Protein AF-A0A377B7T5-F1 (afdb_monomer_lite)

pLDDT: mean 86.36, std 7.66, range [45.34, 96.75]

Organism: Escherichia coli (NCBI:txid562)

InterPro domains:
  IPR000917 Sulfatase, N-terminal [PF00884] (185-239)
  IPR012549 Phosphoethanolamine transferase, N-terminal [PF08019] (6-156)
  IPR017850 Alkaline-phosphatase-like, core domain superfamily [G3DSA:3.40.720.10] (168-241)
  IPR040423 Phosphoethanolamine transferase [PTHR30443] (1-240)

Structure (mmCIF, N/CA/C/O backbone):
data_AF-A0A377B7T5-F1
#
_entry.id   AF-A0A377B7T5-F1
#
loop_
_atom_site.group_PDB
_atom_site.id
_atom_site.type_symbol
_atom_site.label_atom_id
_atom_site.label_alt_id
_atom_site.label_comp_id
_atom_site.label_asym_id
_atom_site.label_entity_id
_atom_site.label_seq_id
_atom_site.pdbx_PDB_ins_code
_atom_site.Cartn_x
_atom_site.Cartn_y
_atom_site.Cartn_z
_atom_site.occupancy
_atom_site.B_iso_or_equiv
_atom_site.auth_seq_id
_atom_site.auth_comp_id
_atom_site.auth_asym_id
_atom_site.auth_atom_id
_atom_site.pdbx_PDB_model_num
ATOM 1 N N . MET A 1 1 ? -22.278 3.976 6.656 1.00 71.19 1 MET A N 1
ATOM 2 C CA . MET A 1 1 ? -20.999 3.368 7.064 1.00 71.19 1 MET A CA 1
ATOM 3 C C . MET A 1 1 ? -20.446 3.857 8.398 1.00 71.19 1 MET A C 1
ATOM 5 O O . MET A 1 1 ? -20.043 2.995 9.172 1.00 71.19 1 MET A O 1
ATOM 9 N N . PRO A 1 2 ? -20.435 5.165 8.731 1.00 80.38 2 PRO A N 1
ATOM 10 C CA . PRO A 1 2 ? -19.718 5.632 9.923 1.00 80.38 2 PRO A CA 1
ATOM 11 C C . PRO A 1 2 ? -20.300 5.086 11.234 1.00 80.38 2 PRO A C 1
ATOM 13 O O . PRO A 1 2 ? -19.543 4.731 12.128 1.00 80.38 2 PRO A O 1
ATOM 16 N N . VAL A 1 3 ? -21.627 4.921 11.319 1.00 84.50 3 VAL A N 1
ATOM 17 C CA . VAL A 1 3 ? -22.290 4.327 12.496 1.00 84.50 3 VAL A CA 1
ATOM 18 C C . VAL A 1 3 ? -21.856 2.876 12.715 1.00 84.50 3 VAL A C 1
ATOM 20 O O . VAL A 1 3 ? -21.512 2.508 13.829 1.00 84.50 3 VAL A O 1
ATOM 23 N N . VAL A 1 4 ? -21.800 2.066 11.652 1.00 85.25 4 VAL A N 1
ATOM 24 C CA . VAL A 1 4 ? -21.377 0.657 11.740 1.00 85.25 4 VAL A CA 1
ATOM 25 C C . VAL A 1 4 ? -19.919 0.562 12.188 1.00 85.25 4 VAL A C 1
ATOM 27 O O . VAL A 1 4 ? -19.617 -0.182 13.117 1.00 85.25 4 VAL A O 1
ATOM 30 N N . ALA A 1 5 ? -19.025 1.352 11.586 1.00 84.44 5 ALA A N 1
ATOM 31 C CA . ALA A 1 5 ? -17.614 1.386 11.970 1.00 84.44 5 ALA A CA 1
ATOM 32 C C . ALA A 1 5 ? -17.427 1.826 13.434 1.00 84.44 5 ALA A C 1
ATOM 34 O O . ALA A 1 5 ? -16.698 1.177 14.184 1.00 84.44 5 ALA A O 1
ATOM 35 N N . PHE A 1 6 ? -18.141 2.870 13.865 1.00 87.19 6 PHE A N 1
ATOM 36 C CA . PHE A 1 6 ? -18.143 3.328 15.253 1.00 87.19 6 PHE A CA 1
ATOM 37 C C . PHE A 1 6 ? -18.617 2.233 16.216 1.00 87.19 6 PHE A C 1
ATOM 39 O O . PHE A 1 6 ? -17.942 1.949 17.205 1.00 87.19 6 PHE A O 1
ATOM 46 N N . SER A 1 7 ? -19.737 1.571 15.911 1.00 87.19 7 SER A N 1
ATOM 47 C CA . SER A 1 7 ? -20.277 0.479 16.724 1.00 87.19 7 SER A CA 1
ATOM 48 C C . SER A 1 7 ? -19.307 -0.700 16.827 1.00 87.19 7 SER A C 1
ATOM 50 O O . SER A 1 7 ? -19.127 -1.235 17.918 1.00 87.19 7 SER A O 1
ATOM 52 N N . VAL A 1 8 ? -18.631 -1.077 15.737 1.00 86.81 8 VAL A N 1
ATOM 53 C CA . VAL A 1 8 ? -17.619 -2.149 15.747 1.00 86.81 8 VAL A CA 1
ATOM 54 C C . VAL A 1 8 ? -16.424 -1.774 16.624 1.00 86.81 8 VAL A C 1
ATOM 56 O O . VAL A 1 8 ? -16.044 -2.553 17.498 1.00 86.81 8 VAL A O 1
ATOM 59 N N . ILE A 1 9 ? -15.860 -0.574 16.453 1.00 86.81 9 ILE A N 1
ATOM 60 C CA . ILE A 1 9 ? -14.731 -0.101 17.271 1.00 86.81 9 ILE A CA 1
ATOM 61 C C . ILE A 1 9 ? -15.129 -0.037 18.754 1.00 86.81 9 ILE A C 1
ATOM 63 O O . ILE A 1 9 ? -14.364 -0.474 19.615 1.00 86.81 9 ILE A O 1
ATOM 67 N N . ASN A 1 10 ? -16.339 0.438 19.063 1.00 88.56 10 ASN A N 1
ATOM 68 C CA . ASN A 1 10 ? -16.864 0.488 20.427 1.00 88.56 10 ASN A CA 1
ATOM 69 C C . ASN A 1 10 ? -16.985 -0.912 21.052 1.00 88.56 10 ASN A C 1
ATOM 71 O O . ASN A 1 10 ? -16.581 -1.109 22.200 1.00 88.56 10 ASN A O 1
ATOM 75 N N . ILE A 1 11 ? -17.483 -1.902 20.302 1.00 87.69 11 ILE A N 1
ATOM 76 C CA . ILE A 1 11 ? -17.557 -3.299 20.757 1.00 87.69 11 ILE A CA 1
ATOM 77 C C . ILE A 1 11 ? -16.154 -3.824 21.069 1.00 87.69 11 ILE A C 1
ATOM 79 O O . ILE A 1 11 ? -15.932 -4.339 22.164 1.00 87.69 11 ILE A O 1
ATOM 83 N N . VAL A 1 12 ? -15.197 -3.642 20.156 1.00 86.94 12 VAL A N 1
ATOM 84 C CA . VAL A 1 12 ? -13.813 -4.109 20.333 1.00 86.94 12 VAL A CA 1
ATOM 85 C C . VAL A 1 12 ? -13.172 -3.472 21.567 1.00 86.94 12 VAL A C 1
ATOM 87 O O . VAL A 1 12 ? -12.673 -4.188 22.432 1.00 86.94 12 VAL A O 1
ATOM 90 N N . LEU A 1 13 ? -13.253 -2.147 21.721 1.00 86.00 13 LEU A N 1
ATOM 91 C CA . LEU A 1 13 ? -12.702 -1.449 22.888 1.00 86.00 13 LEU A CA 1
ATOM 92 C C . LEU A 1 13 ? -13.386 -1.864 24.200 1.00 86.00 13 LEU A C 1
ATOM 94 O O . LEU A 1 13 ? -12.719 -1.993 25.233 1.00 86.00 13 LEU A O 1
ATOM 98 N N . THR A 1 14 ? -14.699 -2.108 24.173 1.00 85.56 14 THR A N 1
ATOM 99 C CA . THR A 1 14 ? -15.452 -2.579 25.346 1.00 85.56 14 THR A CA 1
ATOM 100 C C . THR A 1 14 ? -15.027 -3.992 25.742 1.00 85.56 14 THR A C 1
ATOM 102 O O . THR A 1 14 ? -14.807 -4.246 26.928 1.00 85.56 14 THR A O 1
ATOM 105 N N . LEU A 1 15 ? -14.835 -4.892 24.773 1.00 86.44 15 LEU A N 1
ATOM 106 C CA . LEU A 1 15 ? -14.315 -6.242 25.004 1.00 86.44 15 LEU A CA 1
ATOM 107 C C . LEU A 1 15 ? -12.892 -6.199 25.579 1.00 86.44 15 LEU A C 1
ATOM 109 O O . LEU A 1 15 ? -12.614 -6.821 26.604 1.00 86.44 15 LEU A O 1
ATOM 113 N N . SER A 1 16 ? -12.006 -5.381 25.013 1.00 83.62 16 SER A N 1
ATOM 114 C CA . SER A 1 16 ? -10.639 -5.204 25.523 1.00 83.62 16 SER A CA 1
ATOM 115 C C . SER A 1 16 ? -10.589 -4.587 26.922 1.00 83.62 16 SER A C 1
ATOM 117 O O . SER A 1 16 ? -9.637 -4.816 27.668 1.00 83.62 16 SER A O 1
ATOM 119 N N . SER A 1 17 ? -11.627 -3.852 27.331 1.00 82.69 17 SER A N 1
ATOM 120 C CA . SER A 1 17 ? -11.755 -3.335 28.697 1.00 82.69 17 SER A CA 1
ATOM 121 C C . SER A 1 17 ? -11.951 -4.434 29.749 1.00 82.69 17 SER A C 1
ATOM 123 O O . SER A 1 17 ? -11.674 -4.198 30.928 1.00 82.69 17 SER A O 1
ATOM 125 N N . PHE A 1 18 ? -12.405 -5.636 29.376 1.00 79.25 18 PHE A N 1
ATOM 126 C CA . PHE A 1 18 ? -12.451 -6.773 30.306 1.00 79.25 18 PHE A CA 1
ATOM 127 C C . PHE A 1 18 ? -11.049 -7.286 30.655 1.00 79.25 18 PHE A C 1
ATOM 129 O O . PHE A 1 18 ? -10.820 -7.667 31.798 1.00 79.25 18 PHE A O 1
ATOM 136 N N . LEU A 1 19 ? -10.107 -7.199 29.713 1.00 79.50 19 LEU A N 1
ATOM 137 C CA . LEU A 1 19 ? -8.710 -7.625 29.863 1.00 79.50 19 LEU A CA 1
ATOM 138 C C . LEU A 1 19 ? -7.755 -6.474 30.238 1.00 79.50 19 LEU A C 1
ATOM 140 O O . LEU A 1 19 ? -6.543 -6.626 30.153 1.00 79.50 19 LEU A O 1
ATOM 144 N N . TRP A 1 20 ? -8.294 -5.300 30.595 1.00 78.00 20 TRP A N 1
ATOM 145 C CA . TRP A 1 20 ? -7.534 -4.079 30.927 1.00 78.00 20 TRP A CA 1
ATOM 146 C C . TRP A 1 20 ? -6.626 -3.563 29.786 1.00 78.00 20 TRP A C 1
ATOM 148 O O . TRP A 1 20 ? -5.750 -2.729 29.999 1.00 78.00 20 TRP A O 1
ATOM 158 N N . LEU A 1 21 ? -6.891 -3.997 28.550 1.00 84.19 21 LEU A N 1
ATOM 159 C CA . LEU A 1 21 ? -6.153 -3.650 27.328 1.00 84.19 21 LEU A CA 1
ATOM 160 C C . LEU A 1 21 ? -6.771 -2.470 26.560 1.00 84.19 21 LEU A C 1
ATOM 162 O O . LEU A 1 21 ? -6.299 -2.105 25.488 1.00 84.19 21 LEU A O 1
ATOM 166 N N . ASN A 1 22 ? -7.827 -1.848 27.084 1.00 81.69 22 ASN A N 1
ATOM 167 C CA . ASN A 1 22 ? -8.540 -0.770 26.395 1.00 81.69 22 ASN A CA 1
ATOM 168 C C . ASN A 1 22 ? -7.664 0.458 26.095 1.00 81.69 22 ASN A C 1
ATOM 170 O O . ASN A 1 22 ? -7.764 1.012 25.007 1.00 81.69 22 ASN A O 1
ATOM 174 N N . ARG A 1 23 ? -6.799 0.875 27.028 1.00 83.44 23 ARG A N 1
ATOM 175 C CA . ARG A 1 23 ? -5.878 2.007 26.831 1.00 83.44 23 ARG A CA 1
ATOM 176 C C . ARG A 1 23 ? -4.832 1.748 25.745 1.00 83.44 23 ARG A C 1
ATOM 178 O O . ARG A 1 23 ? -4.791 2.537 24.804 1.00 83.44 23 ARG A O 1
ATOM 185 N N . PRO A 1 24 ? -4.015 0.677 25.825 1.00 86.12 24 PRO A N 1
ATOM 186 C CA . PRO A 1 24 ? -3.024 0.415 24.788 1.00 86.12 24 PRO A CA 1
ATOM 187 C C . PRO A 1 24 ? -3.682 0.169 23.429 1.00 86.12 24 PRO A C 1
ATOM 189 O O . PRO A 1 24 ? -3.181 0.668 22.429 1.00 86.12 24 PRO A O 1
ATOM 192 N N . LEU A 1 25 ? -4.836 -0.510 23.382 1.00 87.62 25 LEU A N 1
ATOM 193 C CA . LEU A 1 25 ? -5.531 -0.749 22.119 1.00 87.62 25 LEU A CA 1
ATOM 194 C C . LEU A 1 25 ? -6.107 0.537 21.509 1.00 87.62 25 LEU A C 1
ATOM 196 O O . LEU A 1 25 ? -6.006 0.730 20.303 1.00 87.62 25 LEU A O 1
ATOM 200 N N . ALA A 1 26 ? -6.664 1.438 22.322 1.00 87.00 26 ALA A N 1
ATOM 201 C CA . ALA A 1 26 ? -7.133 2.736 21.843 1.00 87.00 26 ALA A CA 1
ATOM 202 C C . ALA A 1 26 ? -5.974 3.599 21.327 1.00 87.00 26 ALA A C 1
ATOM 204 O O . ALA A 1 26 ? -6.057 4.125 20.219 1.00 87.00 26 ALA A O 1
ATOM 205 N N . CYS A 1 27 ? -4.881 3.701 22.095 1.00 89.25 27 CYS A N 1
ATOM 206 C CA . CYS A 1 27 ? -3.696 4.458 21.692 1.00 89.25 27 CYS A CA 1
ATOM 207 C C . CYS A 1 27 ? -3.087 3.830 20.396 1.00 89.25 27 CYS A C 1
ATOM 209 O O . CYS A 1 27 ? -2.742 4.567 19.474 1.00 89.25 27 CYS A O 1
ATOM 211 N N . LEU A 1 28 ? -3.108 2.496 20.221 1.00 89.88 28 LEU A N 1
ATOM 212 C CA . LEU A 1 28 ? -2.727 1.816 18.967 1.00 89.88 28 LEU A CA 1
ATOM 213 C C . LEU A 1 28 ? -3.659 2.146 17.786 1.00 89.88 28 LEU A C 1
ATOM 215 O O . LEU A 1 28 ? -3.177 2.502 16.714 1.00 89.88 28 LEU A O 1
ATOM 219 N N . PHE A 1 29 ? -4.980 2.037 17.955 1.00 89.88 29 PHE A N 1
ATOM 220 C CA . PHE A 1 29 ? -5.953 2.318 16.889 1.00 89.88 29 PHE A CA 1
ATOM 221 C C . PHE A 1 29 ? -5.884 3.765 16.406 1.00 89.88 29 PHE A C 1
ATOM 223 O O . PHE A 1 29 ? -6.009 4.004 15.207 1.00 89.88 29 PHE A O 1
ATOM 230 N N . ILE A 1 30 ? -5.651 4.712 17.317 1.00 90.88 30 ILE A N 1
ATOM 231 C CA . ILE A 1 30 ? -5.470 6.125 16.978 1.00 90.88 30 ILE A CA 1
ATOM 232 C C . ILE A 1 30 ? -4.203 6.315 16.143 1.00 90.88 30 ILE A C 1
ATOM 234 O O . ILE A 1 30 ? -4.267 6.939 15.090 1.00 90.88 30 ILE A O 1
ATOM 238 N N . LEU A 1 31 ? -3.068 5.755 16.572 1.00 91.06 31 LEU A N 1
ATOM 239 C CA . LEU A 1 31 ? -1.799 5.912 15.855 1.00 91.06 31 LEU A CA 1
ATOM 240 C C . LEU A 1 31 ? -1.838 5.267 14.466 1.00 91.06 31 LEU A C 1
ATOM 242 O O . LEU A 1 31 ? -1.483 5.911 13.481 1.00 91.06 31 LEU A O 1
ATOM 246 N N . VAL A 1 32 ? -2.318 4.024 14.377 1.00 90.38 32 VAL A N 1
ATOM 247 C CA . VAL A 1 32 ? -2.460 3.307 13.100 1.00 90.38 32 VAL A CA 1
ATOM 248 C C . VAL A 1 32 ? -3.466 4.015 12.196 1.00 90.38 32 VAL A C 1
ATOM 250 O O . VAL A 1 32 ? -3.203 4.199 11.011 1.00 90.38 32 VAL A O 1
ATOM 253 N N . GLY A 1 33 ? -4.595 4.459 12.753 1.00 90.25 33 GLY A N 1
ATOM 254 C CA . GLY A 1 33 ? -5.619 5.188 12.014 1.00 90.25 33 GLY A CA 1
ATOM 255 C C . GLY A 1 33 ? -5.113 6.521 11.467 1.00 90.25 33 GLY A C 1
ATOM 256 O O . GLY A 1 33 ? -5.324 6.801 10.292 1.00 90.25 33 GLY A O 1
ATOM 257 N N . ALA A 1 34 ? -4.405 7.311 12.279 1.00 91.38 34 ALA A N 1
ATOM 258 C CA . ALA A 1 34 ? -3.819 8.586 11.869 1.00 91.38 34 ALA A CA 1
ATOM 259 C C . ALA A 1 34 ? -2.757 8.402 10.774 1.00 91.38 34 ALA A C 1
ATOM 261 O O . ALA A 1 34 ? -2.770 9.128 9.779 1.00 91.38 34 ALA A O 1
ATOM 262 N N . ALA A 1 35 ? -1.885 7.399 10.923 1.00 90.50 35 ALA A N 1
ATOM 263 C CA . ALA A 1 35 ? -0.885 7.054 9.918 1.00 90.50 35 ALA A CA 1
ATOM 264 C C . ALA A 1 35 ? -1.530 6.646 8.591 1.00 90.50 35 ALA A C 1
ATOM 266 O O . ALA A 1 35 ? -1.271 7.273 7.565 1.00 90.50 35 ALA A O 1
ATOM 267 N N . ALA A 1 36 ? -2.424 5.655 8.614 1.00 90.56 36 ALA A N 1
ATOM 268 C CA . ALA A 1 36 ? -3.120 5.195 7.417 1.00 90.56 36 ALA A CA 1
ATOM 269 C C . ALA A 1 36 ? -3.899 6.336 6.745 1.00 90.56 36 ALA A C 1
ATOM 271 O O . ALA A 1 36 ? -3.800 6.518 5.534 1.00 90.56 36 ALA A O 1
ATOM 272 N N . GLN A 1 37 ? -4.618 7.148 7.524 1.00 90.25 37 GLN A N 1
ATOM 273 C CA . GLN A 1 37 ? -5.408 8.257 6.995 1.00 90.25 37 GLN A CA 1
ATOM 274 C C . GLN A 1 37 ? -4.544 9.317 6.309 1.00 90.25 37 GLN A C 1
ATOM 276 O O . GLN A 1 37 ? -4.933 9.810 5.251 1.00 90.25 37 GLN A O 1
ATOM 281 N N . TYR A 1 38 ? -3.377 9.656 6.869 1.00 91.56 38 TYR A N 1
ATOM 282 C CA . TYR A 1 38 ? -2.467 10.620 6.249 1.00 91.56 38 TYR A CA 1
ATOM 283 C C . TYR A 1 38 ? -2.040 10.164 4.851 1.00 91.56 38 TYR A C 1
ATOM 285 O O . TYR A 1 38 ? -2.137 10.939 3.895 1.00 91.56 38 TYR A O 1
ATOM 293 N N . PHE A 1 39 ? -1.619 8.904 4.717 1.00 90.38 39 PHE A N 1
ATOM 294 C CA . PHE A 1 39 ? -1.167 8.382 3.432 1.00 90.38 39 PHE A CA 1
ATOM 295 C C . PHE A 1 39 ? -2.318 8.200 2.434 1.00 90.38 39 PHE A C 1
ATOM 297 O O . PHE A 1 39 ? -2.150 8.523 1.259 1.00 90.38 39 PHE A O 1
ATOM 304 N N . ILE A 1 40 ? -3.500 7.771 2.889 1.00 89.56 40 ILE A N 1
ATOM 305 C CA . ILE A 1 40 ? -4.701 7.680 2.043 1.00 89.56 40 ILE A CA 1
ATOM 306 C C . ILE A 1 40 ? -5.081 9.066 1.503 1.00 89.56 40 ILE A C 1
ATOM 308 O O . ILE A 1 40 ? -5.334 9.210 0.313 1.00 89.56 40 ILE A O 1
ATOM 312 N N . MET A 1 41 ? -5.101 10.101 2.348 1.00 89.44 41 MET A N 1
ATOM 313 C CA . MET A 1 41 ? -5.512 11.446 1.925 1.00 89.44 41 MET A CA 1
ATOM 314 C C . MET A 1 41 ? -4.464 12.168 1.075 1.00 89.44 41 MET A C 1
ATOM 316 O O . MET A 1 41 ? -4.834 12.908 0.170 1.00 89.44 41 MET A O 1
ATOM 320 N N . THR A 1 42 ? -3.177 11.982 1.370 1.00 89.88 42 THR A N 1
ATOM 321 C CA . THR A 1 42 ? -2.092 12.712 0.691 1.00 89.88 42 THR A CA 1
ATOM 322 C C . THR A 1 42 ? -1.681 12.041 -0.615 1.00 89.88 42 THR A C 1
ATOM 324 O O . THR A 1 42 ? -1.461 12.723 -1.611 1.00 89.88 42 THR A O 1
ATOM 327 N N . TYR A 1 43 ? -1.586 10.710 -0.618 1.00 87.38 43 TYR A N 1
ATOM 328 C CA . TYR A 1 43 ? -1.048 9.939 -1.742 1.00 87.38 43 TYR A CA 1
ATOM 329 C C . TYR A 1 43 ? -2.103 9.089 -2.456 1.00 87.38 43 TYR A C 1
ATOM 331 O O . TYR A 1 43 ? -1.789 8.464 -3.464 1.00 87.38 43 TYR A O 1
ATOM 339 N N . GLY A 1 44 ? -3.340 9.030 -1.950 1.00 86.75 44 GLY A N 1
ATOM 340 C CA . GLY A 1 44 ? -4.398 8.214 -2.552 1.00 86.75 44 GLY A CA 1
ATOM 341 C C . GLY A 1 44 ? -4.137 6.710 -2.462 1.00 86.75 44 GLY A C 1
ATOM 342 O O . GLY A 1 44 ? -4.725 5.946 -3.224 1.00 86.75 44 GLY A O 1
ATOM 343 N N . ILE A 1 45 ? -3.240 6.269 -1.570 1.00 87.31 45 ILE A N 1
ATOM 344 C CA . ILE A 1 45 ? -2.893 4.851 -1.470 1.00 87.31 45 ILE A CA 1
ATOM 345 C C . ILE A 1 45 ? -4.008 4.050 -0.802 1.00 87.31 45 ILE A C 1
ATOM 347 O O . ILE A 1 45 ? -4.725 4.546 0.066 1.00 87.31 45 ILE A O 1
ATOM 351 N N . VAL A 1 46 ? -4.100 2.771 -1.152 1.00 86.31 46 VAL A N 1
ATOM 352 C CA . VAL A 1 46 ? -4.971 1.803 -0.481 1.00 86.31 46 VAL A CA 1
ATOM 353 C C . VAL A 1 46 ? -4.103 0.872 0.361 1.00 86.31 46 VAL A C 1
ATOM 355 O O . VAL A 1 46 ? -3.148 0.280 -0.137 1.00 86.31 46 VAL A O 1
ATOM 358 N N . ILE A 1 47 ? -4.424 0.741 1.651 1.00 86.31 47 ILE A N 1
ATOM 359 C CA . ILE A 1 47 ? -3.680 -0.132 2.566 1.00 86.31 47 ILE A CA 1
ATOM 360 C C . ILE A 1 47 ? -4.175 -1.568 2.399 1.00 86.31 47 ILE A C 1
ATOM 362 O O . ILE A 1 47 ? -5.176 -1.979 2.989 1.00 86.31 47 ILE A O 1
ATOM 366 N N . ASP A 1 48 ? -3.470 -2.336 1.580 1.00 85.50 48 ASP A N 1
ATOM 367 C CA . ASP A 1 48 ? -3.738 -3.749 1.350 1.00 85.50 48 ASP A CA 1
ATOM 368 C C . ASP A 1 48 ? -2.523 -4.637 1.663 1.00 85.50 48 ASP A C 1
ATOM 370 O O . ASP A 1 48 ? -1.516 -4.176 2.200 1.00 85.50 48 ASP A O 1
ATOM 374 N N . ARG A 1 49 ? -2.625 -5.941 1.372 1.00 84.56 49 ARG A N 1
ATOM 375 C CA . ARG A 1 49 ? -1.557 -6.909 1.669 1.00 84.56 49 ARG A CA 1
ATOM 376 C C . ARG A 1 49 ? -0.229 -6.529 1.003 1.00 84.56 49 ARG A C 1
ATOM 378 O O . ARG A 1 49 ? 0.811 -6.662 1.638 1.00 84.56 49 ARG A O 1
ATOM 385 N N . SER A 1 50 ? -0.262 -6.088 -0.256 1.00 84.75 50 S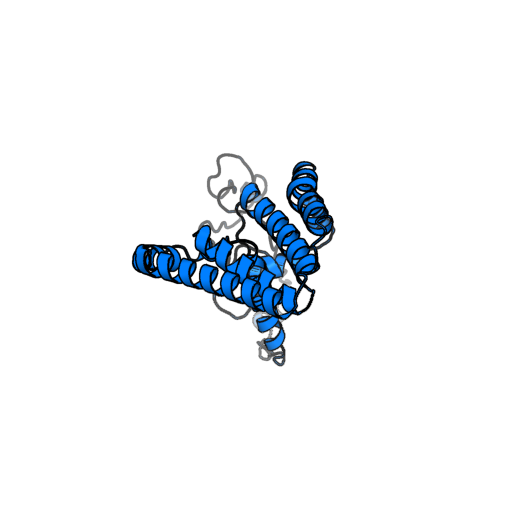ER A N 1
ATOM 386 C CA . SER A 1 50 ? 0.935 -5.644 -0.981 1.00 84.75 50 SER A CA 1
ATOM 387 C C . SER A 1 50 ? 1.531 -4.390 -0.365 1.00 84.75 50 SER A C 1
ATOM 389 O O . SER A 1 50 ? 2.745 -4.307 -0.245 1.00 84.75 50 SER A O 1
ATOM 391 N N . MET A 1 51 ? 0.704 -3.451 0.097 1.00 88.25 51 MET A N 1
ATOM 392 C CA . MET A 1 51 ? 1.210 -2.269 0.793 1.00 88.25 51 MET A CA 1
ATOM 393 C C . MET A 1 51 ? 1.914 -2.634 2.106 1.00 88.25 51 MET A C 1
ATOM 395 O O . MET A 1 51 ? 2.954 -2.066 2.414 1.00 88.25 51 MET A O 1
ATOM 399 N N . ILE A 1 52 ? 1.401 -3.613 2.859 1.00 89.31 52 ILE A N 1
ATOM 400 C CA . ILE A 1 52 ? 2.100 -4.117 4.053 1.00 89.31 52 ILE A CA 1
ATOM 401 C C . ILE A 1 52 ? 3.438 -4.765 3.681 1.00 89.31 52 ILE A C 1
ATOM 403 O O . ILE A 1 52 ? 4.426 -4.501 4.357 1.00 89.31 52 ILE A O 1
ATOM 407 N N . ALA A 1 53 ? 3.493 -5.553 2.602 1.00 86.06 53 ALA A N 1
ATOM 408 C CA . ALA A 1 53 ? 4.758 -6.101 2.108 1.00 86.06 53 ALA A CA 1
ATOM 409 C C . ALA A 1 53 ? 5.750 -4.981 1.746 1.00 86.06 53 ALA A C 1
ATOM 411 O O . ALA A 1 53 ? 6.868 -4.990 2.240 1.00 86.06 53 ALA A O 1
ATOM 412 N N . ASN A 1 54 ? 5.308 -3.950 1.016 1.00 86.88 54 ASN A N 1
ATOM 413 C CA . ASN A 1 54 ? 6.139 -2.786 0.690 1.00 86.88 54 ASN A CA 1
ATOM 414 C C . ASN A 1 54 ? 6.681 -2.082 1.946 1.00 86.88 54 ASN A C 1
ATOM 416 O O . ASN A 1 54 ? 7.839 -1.690 1.969 1.00 86.88 54 ASN A O 1
ATOM 420 N N . ILE A 1 55 ? 5.863 -1.926 2.995 1.00 88.19 55 ILE A N 1
ATOM 421 C CA . ILE A 1 55 ? 6.293 -1.316 4.266 1.00 88.19 55 ILE A CA 1
ATOM 422 C C . ILE A 1 55 ? 7.339 -2.181 4.981 1.00 88.19 55 ILE A C 1
ATOM 424 O O . ILE A 1 55 ? 8.192 -1.645 5.681 1.00 88.19 55 ILE A O 1
ATOM 428 N N . ILE A 1 56 ? 7.267 -3.505 4.849 1.00 87.62 56 ILE A N 1
ATOM 429 C CA . ILE A 1 56 ? 8.209 -4.430 5.491 1.00 87.62 56 ILE A CA 1
ATOM 430 C C . ILE A 1 56 ? 9.519 -4.522 4.700 1.00 87.62 56 ILE A C 1
ATOM 432 O O . ILE A 1 56 ? 10.585 -4.573 5.308 1.00 87.62 56 ILE A O 1
ATOM 436 N N . ASP A 1 57 ? 9.438 -4.504 3.370 1.00 85.81 57 ASP A N 1
ATOM 437 C CA . ASP A 1 57 ? 10.582 -4.655 2.466 1.00 85.81 57 ASP A CA 1
ATOM 438 C C . ASP A 1 57 ? 11.309 -3.326 2.177 1.00 85.81 57 ASP A C 1
ATOM 440 O O . ASP A 1 57 ? 12.370 -3.327 1.553 1.00 85.81 57 ASP A O 1
ATOM 444 N N . THR A 1 58 ? 10.764 -2.186 2.620 1.00 88.31 58 THR A N 1
ATOM 445 C CA . THR A 1 58 ? 11.361 -0.861 2.386 1.00 88.31 58 THR A CA 1
ATOM 446 C C . THR A 1 58 ? 12.672 -0.659 3.143 1.00 88.31 58 THR A C 1
ATOM 448 O O . THR A 1 58 ? 12.905 -1.199 4.229 1.00 88.31 58 THR A O 1
ATOM 451 N N . THR A 1 59 ? 13.528 0.203 2.597 1.00 90.25 59 THR A N 1
ATOM 452 C CA . THR A 1 59 ? 14.780 0.606 3.241 1.00 90.25 59 THR A CA 1
ATOM 453 C C . THR A 1 59 ? 14.636 1.923 4.018 1.00 90.25 59 THR A C 1
ATOM 455 O O . THR A 1 59 ? 13.758 2.743 3.726 1.00 90.25 59 THR A O 1
ATOM 458 N N . PRO A 1 60 ? 15.529 2.209 4.990 1.00 88.19 60 PRO A N 1
ATOM 459 C CA . PRO A 1 60 ? 15.520 3.495 5.685 1.00 88.19 60 PRO A CA 1
ATOM 460 C C . PRO A 1 60 ? 15.641 4.689 4.730 1.00 88.19 60 PRO A C 1
ATOM 462 O O . PRO A 1 60 ? 14.968 5.694 4.928 1.00 88.19 60 PRO A O 1
ATOM 465 N N . ALA A 1 61 ? 16.458 4.578 3.676 1.00 88.56 61 ALA A N 1
ATOM 466 C CA . ALA A 1 61 ? 16.656 5.651 2.701 1.00 88.56 61 ALA A CA 1
ATOM 467 C C . ALA A 1 61 ? 15.362 6.002 1.943 1.00 88.56 61 ALA A C 1
ATOM 469 O O . ALA A 1 61 ? 15.045 7.181 1.788 1.00 88.56 61 ALA A O 1
ATOM 470 N N . GLU A 1 62 ? 14.589 4.994 1.533 1.00 84.69 62 GLU A N 1
ATOM 471 C CA . GLU A 1 62 ? 13.272 5.183 0.911 1.00 84.69 62 GLU A CA 1
ATOM 472 C C . GLU A 1 62 ? 12.277 5.818 1.882 1.00 84.69 62 GLU A C 1
ATOM 474 O O . GLU A 1 62 ? 11.585 6.777 1.541 1.00 84.69 62 GLU A O 1
ATOM 479 N N . SER A 1 63 ? 12.251 5.334 3.125 1.00 86.75 63 SER A N 1
ATOM 480 C CA . SER A 1 63 ? 11.362 5.857 4.162 1.00 86.75 63 SER A CA 1
ATOM 481 C C . SER A 1 63 ? 11.658 7.323 4.494 1.00 86.75 63 SER A C 1
ATOM 483 O O . SER A 1 63 ? 10.733 8.123 4.639 1.00 86.75 63 SER A O 1
ATOM 485 N N . TYR A 1 64 ? 12.935 7.712 4.570 1.00 89.06 64 TYR A N 1
ATOM 486 C CA . TYR A 1 64 ? 13.331 9.101 4.816 1.00 89.06 64 TYR A CA 1
ATOM 487 C C . TYR A 1 64 ? 12.934 10.038 3.675 1.00 89.06 64 TYR A C 1
ATOM 489 O O . TYR A 1 64 ? 12.557 11.177 3.942 1.00 89.06 64 TYR A O 1
ATOM 497 N N . ALA A 1 65 ? 12.955 9.570 2.425 1.00 88.62 65 ALA A N 1
ATOM 498 C CA . ALA A 1 65 ? 12.518 10.367 1.280 1.00 88.62 65 ALA A CA 1
ATOM 499 C C . ALA A 1 65 ? 11.019 10.724 1.337 1.00 88.62 65 ALA A C 1
ATOM 501 O O . ALA A 1 65 ? 10.604 11.734 0.770 1.00 88.62 65 ALA A O 1
ATOM 502 N N . LEU A 1 66 ? 10.211 9.933 2.053 1.00 87.69 66 LEU A N 1
ATOM 503 C CA . LEU A 1 66 ? 8.785 10.192 2.272 1.00 87.69 66 LEU A CA 1
ATOM 504 C C . LEU A 1 66 ? 8.516 11.144 3.449 1.00 87.69 66 LEU A C 1
ATOM 506 O O . LEU A 1 66 ? 7.395 11.635 3.602 1.00 87.69 66 LEU A O 1
ATOM 510 N N . MET A 1 67 ? 9.511 11.420 4.297 1.00 89.88 67 MET A N 1
ATOM 511 C CA . MET A 1 67 ? 9.317 12.260 5.475 1.00 89.88 67 MET A CA 1
ATOM 512 C C . MET A 1 67 ? 9.188 13.732 5.088 1.00 89.88 67 MET A C 1
ATOM 514 O O . MET A 1 67 ? 10.149 14.381 4.684 1.00 89.88 67 MET A O 1
ATOM 518 N N . THR A 1 68 ? 7.998 14.291 5.300 1.00 92.94 68 THR A N 1
ATOM 519 C CA . THR A 1 68 ? 7.745 15.725 5.127 1.00 92.94 68 THR A CA 1
ATOM 520 C C . THR A 1 68 ? 7.405 16.393 6.463 1.00 92.94 68 THR A C 1
ATOM 522 O O . THR A 1 68 ? 6.843 15.749 7.356 1.00 92.94 68 THR A O 1
ATOM 525 N N . PRO A 1 69 ? 7.673 17.703 6.627 1.00 92.50 69 PRO A N 1
ATOM 526 C CA . PRO A 1 69 ? 7.232 18.442 7.811 1.00 92.50 69 PRO A CA 1
ATOM 527 C C . PRO A 1 69 ? 5.714 18.369 8.018 1.00 92.50 69 PRO A C 1
ATOM 529 O O . PRO A 1 69 ? 5.244 18.256 9.147 1.00 92.50 69 PRO A O 1
ATOM 532 N N . GLN A 1 70 ? 4.943 18.370 6.924 1.00 92.38 70 GLN A N 1
ATOM 533 C CA . GLN A 1 70 ? 3.491 18.217 6.967 1.00 92.38 70 GLN A CA 1
ATOM 534 C C . GLN A 1 70 ? 3.086 16.863 7.559 1.00 92.38 70 GLN A C 1
ATOM 536 O O . GLN A 1 70 ? 2.226 16.831 8.435 1.00 92.38 70 GLN A O 1
ATOM 541 N N . MET A 1 71 ? 3.737 15.767 7.149 1.00 92.62 71 MET A N 1
ATOM 542 C CA . MET A 1 71 ? 3.508 14.442 7.733 1.00 92.62 71 MET A CA 1
ATOM 543 C C . MET A 1 71 ? 3.740 14.453 9.243 1.00 92.62 71 MET A C 1
ATOM 545 O O . MET A 1 71 ? 2.889 13.994 10.003 1.00 92.62 71 MET A O 1
ATOM 549 N N . LEU A 1 72 ? 4.869 15.009 9.689 1.00 92.81 72 LEU A N 1
ATOM 550 C CA . LEU A 1 72 ? 5.223 15.056 11.109 1.00 92.81 72 LEU A CA 1
ATOM 551 C C . LEU A 1 72 ? 4.203 15.848 11.930 1.00 92.81 72 LEU A C 1
ATOM 553 O O . LEU A 1 72 ? 3.792 15.394 12.997 1.00 92.81 72 LEU A O 1
ATOM 557 N N . LEU A 1 73 ? 3.750 16.996 11.421 1.00 93.88 73 LEU A N 1
ATOM 558 C CA . LEU A 1 73 ? 2.720 17.798 12.080 1.00 93.88 73 LEU A CA 1
ATOM 559 C C . LEU A 1 73 ? 1.385 17.050 12.125 1.00 93.88 73 LEU A C 1
ATOM 561 O O . LEU A 1 73 ? 0.782 16.939 13.192 1.00 93.88 73 LEU A O 1
ATOM 565 N N . THR A 1 74 ? 0.926 16.491 11.003 1.00 92.56 74 THR A N 1
ATOM 566 C CA . THR A 1 74 ? -0.354 15.777 10.959 1.00 92.56 74 THR A CA 1
ATOM 567 C C . THR A 1 74 ? -0.344 14.557 11.875 1.00 92.56 74 THR A C 1
ATOM 569 O O . THR A 1 74 ? -1.281 14.397 12.656 1.00 92.56 74 THR A O 1
ATOM 572 N N . LEU A 1 75 ? 0.707 13.733 11.862 1.00 93.25 75 LEU A N 1
ATOM 573 C CA . LEU A 1 75 ? 0.827 12.577 12.761 1.00 93.25 75 LEU A CA 1
ATOM 574 C C . LEU A 1 75 ? 0.992 12.994 14.226 1.00 93.25 75 LEU A C 1
ATOM 576 O O . LEU A 1 75 ? 0.414 12.362 15.113 1.00 93.25 75 LEU A O 1
ATOM 580 N N . GLY A 1 76 ? 1.722 14.079 14.489 1.00 93.00 76 GLY A N 1
ATOM 581 C CA . GLY A 1 76 ? 1.883 14.641 15.827 1.00 93.00 76 GLY A CA 1
ATOM 582 C C . GLY A 1 76 ? 0.550 15.082 16.435 1.00 93.00 76 GLY A C 1
ATOM 583 O O . GLY A 1 76 ? 0.224 14.685 17.552 1.00 93.00 76 GLY A O 1
ATOM 584 N N . PHE A 1 77 ? -0.259 15.845 15.696 1.00 93.06 77 PHE A N 1
ATOM 585 C CA . PHE A 1 77 ? -1.547 16.348 16.187 1.00 93.06 77 PHE A CA 1
ATOM 586 C C . PHE A 1 77 ? -2.665 15.297 16.155 1.00 93.06 77 PHE A C 1
ATOM 588 O O . PHE A 1 77 ? -3.379 15.126 17.140 1.00 93.06 77 PHE A O 1
ATOM 595 N N . SER A 1 78 ? -2.845 14.587 15.041 1.00 90.88 78 SER A N 1
ATOM 596 C CA . SER A 1 78 ? -3.968 13.646 14.890 1.00 90.88 78 SER A CA 1
ATOM 597 C C . SER A 1 78 ? -3.705 12.273 15.512 1.00 90.88 78 SER A C 1
ATOM 599 O O . SER A 1 78 ? -4.649 11.602 15.917 1.00 90.88 78 SER A O 1
ATOM 601 N N . GLY A 1 79 ? -2.438 11.864 15.618 1.00 91.88 79 GLY A N 1
ATOM 602 C CA . GLY A 1 79 ? -2.034 10.583 16.190 1.00 91.88 79 GLY A CA 1
ATOM 603 C C . GLY A 1 79 ? -1.541 10.729 17.624 1.00 91.88 79 GLY A C 1
ATOM 604 O O . GLY A 1 79 ? -2.202 10.284 18.561 1.00 91.88 79 GLY A O 1
ATOM 605 N N . VAL A 1 80 ? -0.375 11.355 17.807 1.00 91.94 80 VAL A N 1
ATOM 606 C CA . VAL A 1 80 ? 0.324 11.382 19.105 1.00 91.94 80 VAL A CA 1
ATOM 607 C C . VAL A 1 80 ? -0.463 12.165 20.149 1.00 91.94 80 VAL A C 1
ATOM 609 O O . VAL A 1 80 ? -0.730 11.638 21.226 1.00 91.94 80 VAL A O 1
ATOM 612 N N . LEU A 1 81 ? -0.890 13.391 19.842 1.00 91.38 81 LEU A N 1
ATOM 613 C CA . LEU A 1 81 ? -1.656 14.216 20.776 1.00 91.38 81 LEU A CA 1
ATOM 614 C C . LEU A 1 81 ? -3.000 13.559 21.128 1.00 91.38 81 LEU A C 1
ATOM 616 O O . LEU A 1 81 ? -3.356 13.494 22.303 1.00 91.38 81 LEU A O 1
ATOM 620 N N . ALA A 1 82 ? -3.714 13.007 20.144 1.00 89.75 82 ALA A N 1
ATOM 621 C CA . ALA A 1 82 ? -4.963 12.284 20.384 1.00 89.75 82 ALA A CA 1
ATOM 622 C C . ALA A 1 82 ? -4.758 11.031 21.259 1.00 89.75 82 ALA A C 1
ATOM 624 O O . ALA A 1 82 ? -5.547 10.779 22.173 1.00 89.75 82 ALA A O 1
ATOM 625 N N . ALA A 1 83 ? -3.673 10.280 21.044 1.00 90.44 83 ALA A N 1
ATOM 626 C CA . ALA A 1 83 ? -3.310 9.137 21.878 1.00 90.44 83 ALA A CA 1
ATOM 627 C C . ALA A 1 83 ? -2.934 9.567 23.306 1.00 90.44 83 ALA A C 1
ATOM 629 O O . ALA A 1 83 ? -3.389 8.952 24.268 1.00 90.44 83 ALA A O 1
ATOM 630 N N . LEU A 1 84 ? -2.175 10.655 23.474 1.00 89.94 84 LEU A N 1
ATOM 631 C CA . LEU A 1 84 ? -1.846 11.208 24.792 1.00 89.94 84 LEU A CA 1
ATOM 632 C C . LEU A 1 84 ? -3.103 11.636 25.551 1.00 89.94 84 LEU A C 1
ATOM 634 O O . LEU A 1 84 ? -3.248 11.282 26.719 1.00 89.94 84 LEU A O 1
ATOM 638 N N . ILE A 1 85 ? -4.045 12.311 24.886 1.00 88.69 85 ILE A N 1
ATOM 639 C CA . ILE A 1 85 ? -5.342 12.677 25.473 1.00 88.69 85 ILE A CA 1
ATOM 640 C C . ILE A 1 85 ? -6.106 11.417 25.903 1.00 88.69 85 ILE A C 1
ATOM 642 O O . ILE A 1 85 ? -6.575 11.346 27.040 1.00 88.69 85 ILE A O 1
ATOM 646 N N . ALA A 1 86 ? -6.190 10.394 25.047 1.00 84.81 86 ALA A N 1
ATOM 647 C CA . ALA A 1 86 ? -6.859 9.133 25.374 1.00 84.81 86 ALA A CA 1
ATOM 648 C C . ALA A 1 86 ? -6.224 8.434 26.589 1.00 84.81 86 ALA A C 1
ATOM 650 O O . ALA A 1 86 ? -6.920 7.921 27.469 1.00 84.81 86 ALA A O 1
ATOM 651 N N . CYS A 1 87 ? -4.897 8.454 26.657 1.00 82.94 87 CYS A N 1
ATOM 652 C CA . CYS A 1 87 ? -4.118 7.860 27.728 1.00 82.94 87 CYS A CA 1
ATOM 653 C C . CYS A 1 87 ? -4.179 8.730 29.034 1.00 82.94 87 CYS A C 1
ATOM 655 O O . CYS A 1 87 ? -4.128 8.174 30.137 1.00 82.94 87 CYS A O 1
ATOM 657 N N . TRP A 1 88 ? -4.406 10.055 28.958 1.00 83.75 88 TRP A N 1
ATOM 658 C CA . TRP A 1 88 ? -4.621 10.965 30.106 1.00 83.75 88 TRP A CA 1
ATOM 659 C C . TRP A 1 88 ? -6.000 10.858 30.764 1.00 83.75 88 TRP A C 1
ATOM 661 O O . TRP A 1 88 ? -6.147 11.186 31.947 1.00 83.75 88 TRP A O 1
ATOM 671 N N . ILE A 1 89 ? -7.018 10.376 30.050 1.00 79.31 89 ILE A N 1
ATOM 672 C CA . ILE A 1 89 ? -8.363 10.229 30.610 1.00 79.31 89 ILE A CA 1
ATOM 673 C C . ILE A 1 89 ? -8.347 9.172 31.731 1.00 79.31 89 ILE A C 1
ATOM 675 O O . ILE A 1 89 ? -8.134 7.965 31.538 1.00 79.31 89 ILE A O 1
ATOM 679 N N . LYS A 1 90 ? -8.581 9.637 32.964 1.00 70.25 90 LYS A N 1
ATOM 680 C CA . LYS A 1 90 ? -8.710 8.778 34.145 1.00 70.25 90 LYS A CA 1
ATOM 681 C C . LYS A 1 90 ? -10.068 8.080 34.116 1.00 70.25 90 LYS A C 1
ATOM 683 O O . LYS A 1 90 ? -11.089 8.657 34.481 1.00 70.25 90 LYS A O 1
ATOM 688 N N . ILE A 1 91 ? -10.065 6.815 33.703 1.00 68.06 91 ILE A N 1
ATOM 689 C CA . ILE A 1 91 ? -11.245 5.951 33.753 1.00 68.06 91 ILE A CA 1
ATOM 690 C C . ILE A 1 91 ? -11.516 5.629 35.223 1.00 68.06 91 ILE A C 1
ATOM 692 O O . ILE A 1 91 ? -10.746 4.907 35.857 1.00 68.06 91 ILE A O 1
ATOM 696 N N . LYS A 1 92 ? -12.594 6.187 35.781 1.00 66.00 92 LYS A N 1
ATOM 697 C CA . LYS A 1 92 ? -13.017 5.864 37.146 1.00 66.00 92 LYS A CA 1
ATOM 698 C C . LYS A 1 92 ? -13.536 4.419 37.171 1.00 66.00 92 LYS A C 1
ATOM 700 O O . LYS A 1 92 ? -14.414 4.093 36.368 1.00 66.00 92 LYS A O 1
ATOM 705 N N . PRO A 1 93 ? -13.023 3.542 38.052 1.00 61.22 93 PRO A N 1
ATOM 706 C CA . PRO A 1 93 ? -13.567 2.199 38.188 1.00 61.22 93 PRO A CA 1
ATOM 707 C C . PRO A 1 93 ? -15.012 2.293 38.688 1.00 61.22 93 PRO A C 1
ATOM 709 O O . PRO A 1 93 ? -15.311 3.031 39.627 1.00 61.22 93 PRO A O 1
ATOM 712 N N . ALA A 1 94 ? -15.922 1.569 38.036 1.00 61.12 94 ALA A N 1
ATOM 713 C CA . ALA A 1 94 ? -17.315 1.519 38.459 1.00 61.12 94 ALA A CA 1
ATOM 714 C C . ALA A 1 94 ? -17.414 0.919 39.872 1.00 61.12 94 ALA A C 1
ATOM 716 O O . ALA A 1 94 ? -16.785 -0.096 40.171 1.00 61.12 94 ALA A O 1
ATOM 717 N N . THR A 1 95 ? -18.233 1.538 40.724 1.00 58.94 95 THR A N 1
ATOM 718 C CA . THR A 1 95 ? -18.369 1.235 42.162 1.00 58.94 95 THR A CA 1
ATOM 719 C C . THR A 1 95 ? -18.859 -0.186 42.467 1.00 58.94 95 THR A C 1
ATOM 721 O O . THR A 1 95 ? -18.679 -0.665 43.579 1.00 58.94 95 THR A O 1
ATOM 724 N N . SER A 1 96 ? -19.437 -0.894 41.488 1.00 73.12 96 SER A N 1
ATOM 725 C CA . SER A 1 96 ? -19.828 -2.304 41.601 1.00 73.12 96 SER A CA 1
ATOM 726 C C . SER A 1 96 ? -19.429 -3.088 40.349 1.00 73.12 96 SER A C 1
ATOM 728 O O . SER A 1 96 ? -19.751 -2.684 39.227 1.00 73.12 96 SER A O 1
ATOM 730 N N . ARG A 1 97 ? -18.762 -4.240 40.538 1.00 70.88 97 ARG A N 1
ATOM 731 C CA . ARG A 1 97 ? -18.344 -5.140 39.445 1.00 70.88 97 ARG A CA 1
ATOM 732 C C . ARG A 1 97 ? -19.541 -5.640 38.625 1.00 70.88 97 ARG A C 1
ATOM 734 O O . ARG A 1 97 ? -19.460 -5.646 37.403 1.00 70.88 97 ARG A O 1
ATOM 741 N N . LEU A 1 98 ? -20.663 -5.958 39.275 1.00 72.50 98 LEU A N 1
ATOM 742 C CA . LEU A 1 98 ? -21.905 -6.390 38.615 1.00 72.50 98 LEU A CA 1
ATOM 743 C C . LEU A 1 98 ? -22.515 -5.285 37.745 1.00 72.50 98 LEU A C 1
ATOM 745 O O . LEU A 1 98 ? -22.823 -5.522 36.580 1.00 72.50 98 LEU A O 1
ATOM 749 N N . ARG A 1 99 ? -22.614 -4.053 38.267 1.00 76.38 99 ARG A N 1
ATOM 750 C CA . ARG A 1 99 ? -23.100 -2.906 37.477 1.00 76.38 99 ARG A CA 1
ATOM 751 C C . ARG A 1 99 ? -22.176 -2.608 36.296 1.00 76.38 99 ARG A C 1
ATOM 753 O O . ARG A 1 99 ? -22.664 -2.347 35.206 1.00 76.38 99 ARG A O 1
ATOM 760 N N . SER A 1 100 ? -20.858 -2.704 36.483 1.00 77.69 100 SER A N 1
ATOM 761 C CA . SER A 1 100 ? -19.871 -2.521 35.407 1.00 77.69 100 SER A CA 1
ATOM 762 C C . SER A 1 100 ? -20.079 -3.502 34.252 1.00 77.69 100 SER A C 1
ATOM 764 O O . SER A 1 100 ? -20.127 -3.092 33.095 1.00 77.69 100 SER A O 1
ATOM 766 N N . VAL A 1 101 ? -20.238 -4.794 34.560 1.00 82.25 101 VAL A N 1
ATOM 767 C CA . VAL A 1 101 ? -20.485 -5.835 33.551 1.00 82.25 101 VAL A CA 1
ATOM 768 C C . VAL A 1 101 ? -21.818 -5.594 32.845 1.00 82.25 101 VAL A C 1
ATOM 770 O O . VAL A 1 101 ? -21.871 -5.675 31.621 1.00 82.25 101 VAL A O 1
ATOM 773 N N . LEU A 1 102 ? -22.864 -5.217 33.586 1.00 85.44 102 LEU A N 1
ATOM 774 C CA . LEU A 1 102 ? -24.188 -4.948 33.026 1.00 85.44 102 LEU A CA 1
ATOM 775 C C . LEU A 1 102 ? -24.183 -3.742 32.071 1.00 85.44 102 LEU A C 1
ATOM 777 O O . LEU A 1 102 ? -24.690 -3.847 30.958 1.00 85.44 102 LEU A O 1
ATOM 781 N N . PHE A 1 103 ? -23.546 -2.628 32.450 1.00 84.12 103 PHE A N 1
ATOM 782 C CA . PHE A 1 103 ? -23.409 -1.453 31.578 1.00 84.12 103 PHE A CA 1
ATOM 783 C C . PHE A 1 103 ? -22.565 -1.741 30.331 1.00 84.12 103 PHE A C 1
ATOM 785 O O . PHE A 1 103 ? -22.901 -1.280 29.242 1.00 84.12 103 PHE A O 1
ATOM 792 N N . ARG A 1 104 ? -21.492 -2.531 30.456 1.00 84.44 104 ARG A N 1
ATOM 793 C CA . ARG A 1 104 ? -20.678 -2.961 29.306 1.00 84.44 104 ARG A CA 1
ATOM 794 C C . ARG A 1 104 ? -21.462 -3.883 28.373 1.00 84.44 104 ARG A C 1
ATOM 796 O O . ARG A 1 104 ? -21.403 -3.701 27.161 1.00 84.44 104 ARG A O 1
ATOM 803 N N . GLY A 1 105 ? -22.218 -4.830 28.929 1.00 86.38 105 GLY A N 1
ATOM 804 C CA . GLY A 1 105 ? -23.102 -5.715 28.172 1.00 86.38 105 GLY A CA 1
ATOM 805 C C . GLY A 1 105 ? -24.189 -4.937 27.432 1.00 86.38 105 GLY A C 1
ATOM 806 O O . GLY A 1 105 ? -24.384 -5.150 26.239 1.00 86.38 105 GLY A O 1
ATOM 807 N N . ALA A 1 106 ? -24.816 -3.964 28.097 1.00 89.25 106 ALA A N 1
ATOM 808 C CA . ALA A 1 106 ? -25.781 -3.062 27.477 1.00 89.25 106 ALA A CA 1
ATOM 809 C C . ALA A 1 106 ? -25.153 -2.234 26.340 1.00 89.25 106 ALA A C 1
ATOM 811 O O . ALA A 1 106 ? -25.747 -2.135 25.272 1.00 89.25 106 ALA A O 1
ATOM 812 N N . ASN A 1 107 ? -23.936 -1.703 26.517 1.00 89.88 107 ASN A N 1
ATOM 813 C CA . ASN A 1 107 ? -23.222 -0.959 25.469 1.00 89.88 107 ASN A CA 1
ATOM 814 C C . ASN A 1 107 ? -22.954 -1.817 24.218 1.00 89.88 107 ASN A C 1
ATOM 816 O O . ASN A 1 107 ? -23.164 -1.367 23.088 1.00 89.88 107 ASN A O 1
ATOM 820 N N . ILE A 1 108 ? -22.523 -3.067 24.415 1.00 90.00 108 ILE A N 1
ATOM 821 C CA . ILE A 1 108 ? -22.322 -4.025 23.320 1.00 90.00 108 ILE A CA 1
ATOM 822 C C . ILE A 1 108 ? -23.658 -4.319 22.635 1.00 90.00 108 ILE A C 1
ATOM 824 O O . ILE A 1 108 ? -23.738 -4.243 21.412 1.00 90.00 108 ILE A O 1
ATOM 828 N N . LEU A 1 109 ? -24.713 -4.592 23.405 1.00 91.69 109 LEU A N 1
ATOM 829 C CA . LEU A 1 109 ? -26.033 -4.920 22.871 1.00 91.69 109 LEU A CA 1
ATOM 830 C C . LEU A 1 109 ? -26.616 -3.766 22.045 1.00 91.69 109 LEU A C 1
ATOM 832 O O . LEU A 1 109 ? -27.054 -3.990 20.921 1.00 91.69 109 LEU A O 1
ATOM 836 N N . VAL A 1 110 ? -26.538 -2.526 22.537 1.00 92.38 110 VAL A N 1
ATOM 837 C CA . VAL A 1 110 ? -26.945 -1.326 21.784 1.00 92.38 110 VAL A CA 1
ATOM 838 C C . VAL A 1 110 ? -26.130 -1.183 20.498 1.00 92.38 110 VAL A C 1
ATOM 840 O O . VAL A 1 110 ? -26.694 -0.917 19.440 1.00 92.38 110 VAL A O 1
ATOM 843 N N . SER A 1 111 ? -24.816 -1.410 20.555 1.00 91.44 111 SER A N 1
ATOM 844 C CA . SER A 1 111 ? -23.951 -1.334 19.371 1.00 91.44 111 SER A CA 1
ATOM 845 C C . SER A 1 111 ? -24.308 -2.394 18.324 1.00 91.44 111 SER A C 1
ATOM 847 O O . SER A 1 111 ? -24.350 -2.085 17.136 1.00 91.44 111 SER A O 1
ATOM 849 N N . VAL A 1 112 ? -24.621 -3.622 18.746 1.00 91.19 112 VAL A N 1
ATOM 850 C CA . VAL A 1 112 ? -25.076 -4.701 17.854 1.00 91.19 112 VAL A CA 1
ATOM 851 C C . VAL A 1 112 ? -26.438 -4.370 17.246 1.00 91.19 112 VAL A C 1
ATOM 853 O O . VAL A 1 112 ? -26.612 -4.515 16.037 1.00 91.19 112 VAL A O 1
ATOM 856 N N . LEU A 1 113 ? -27.385 -3.871 18.044 1.00 92.56 113 LEU A N 1
ATOM 857 C CA . LEU A 1 113 ? -28.697 -3.453 17.548 1.00 92.56 113 LEU A CA 1
ATOM 858 C C . LEU A 1 113 ? -28.587 -2.335 16.507 1.00 92.56 113 LEU A C 1
ATOM 860 O O . LEU A 1 113 ? -29.266 -2.396 15.486 1.00 92.56 113 LEU A O 1
ATOM 864 N N . LEU A 1 114 ? -27.702 -1.354 16.712 1.00 90.75 114 LEU A N 1
ATOM 865 C CA . LEU A 1 114 ? -27.442 -0.298 15.730 1.00 90.75 114 LEU A CA 1
ATOM 866 C C . LEU A 1 114 ? -26.886 -0.856 14.414 1.00 90.75 114 LEU A C 1
ATOM 868 O O . LEU A 1 114 ? -27.319 -0.432 13.343 1.00 90.75 114 LEU A O 1
ATOM 872 N N . ILE A 1 115 ? -25.969 -1.827 14.474 1.00 89.06 115 ILE A N 1
ATOM 873 C CA . ILE A 1 115 ? -25.442 -2.495 13.275 1.00 89.06 115 ILE A CA 1
ATOM 874 C C . ILE A 1 115 ? -26.566 -3.224 12.535 1.00 89.06 115 ILE A C 1
ATOM 876 O O . ILE A 1 115 ? -26.702 -3.050 11.325 1.00 89.06 115 ILE A O 1
ATOM 880 N N . LEU A 1 116 ? -27.386 -4.002 13.248 1.00 89.50 116 LEU A N 1
ATOM 881 C CA . LEU A 1 116 ? -28.502 -4.747 12.660 1.00 89.50 116 LEU A CA 1
ATOM 882 C C . LEU A 1 116 ? -29.558 -3.819 12.054 1.00 89.50 116 LEU A C 1
ATOM 884 O O . LEU A 1 116 ? -30.043 -4.093 10.962 1.00 89.50 116 LEU A O 1
ATOM 888 N N . LEU A 1 117 ? -29.870 -2.704 12.715 1.00 91.12 117 LEU A N 1
ATOM 889 C CA . LEU A 1 117 ? -30.803 -1.699 12.211 1.00 91.12 117 LEU A CA 1
ATOM 890 C C . LEU A 1 117 ? -30.298 -1.076 10.905 1.00 91.12 117 LEU A C 1
ATOM 892 O O . LEU A 1 117 ? -31.028 -1.017 9.918 1.00 91.12 117 LEU A O 1
ATOM 896 N N . VAL A 1 118 ? -29.034 -0.645 10.875 1.00 88.44 118 VAL A N 1
ATOM 897 C CA . VAL A 1 118 ? -28.426 -0.071 9.667 1.00 88.44 118 VAL A CA 1
ATOM 898 C C . VAL A 1 118 ? -28.337 -1.114 8.553 1.00 88.44 118 VAL A C 1
ATOM 900 O O . VAL A 1 118 ? -28.603 -0.790 7.397 1.00 88.44 118 VAL A O 1
ATOM 903 N N . ALA A 1 119 ? -28.000 -2.362 8.884 1.00 85.44 119 ALA A N 1
ATOM 904 C CA . ALA A 1 119 ? -27.984 -3.455 7.924 1.00 85.44 119 ALA A CA 1
ATOM 905 C C . ALA A 1 119 ? -29.384 -3.710 7.353 1.00 85.44 119 ALA A C 1
ATOM 907 O O . ALA A 1 119 ? -29.518 -3.782 6.142 1.00 85.44 119 ALA A O 1
ATOM 908 N N . ALA A 1 120 ? -30.429 -3.769 8.179 1.00 87.06 120 ALA A N 1
ATOM 909 C CA . ALA A 1 120 ? -31.797 -4.009 7.722 1.00 87.06 120 ALA A CA 1
ATOM 910 C C . ALA A 1 120 ? -32.315 -2.904 6.786 1.00 87.06 120 ALA A C 1
ATOM 912 O O . ALA A 1 120 ? -32.950 -3.204 5.777 1.00 87.06 120 ALA A O 1
ATOM 913 N N . LEU A 1 121 ? -32.014 -1.638 7.090 1.00 88.06 121 LEU A N 1
ATOM 914 C CA . LEU A 1 121 ? -32.484 -0.492 6.306 1.00 88.06 121 LEU A CA 1
ATOM 915 C C . LEU A 1 121 ? -31.704 -0.285 4.998 1.00 88.06 121 LEU A C 1
ATOM 917 O O . LEU A 1 121 ? -32.287 0.143 4.009 1.00 88.06 121 LEU A O 1
ATOM 921 N N . PHE A 1 122 ? -30.404 -0.599 4.977 1.00 86.81 122 PHE A N 1
ATOM 922 C CA . PHE A 1 122 ? -29.4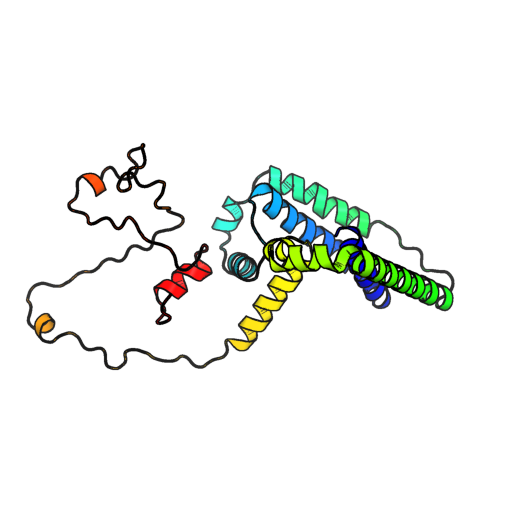99 -0.247 3.871 1.00 86.81 122 PHE A CA 1
ATOM 923 C C . PHE A 1 122 ? -28.751 -1.452 3.272 1.00 86.81 122 PHE A C 1
ATOM 925 O O . PHE A 1 122 ? -27.727 -1.284 2.609 1.00 86.81 122 PHE A O 1
ATOM 932 N N . TYR A 1 123 ? -29.226 -2.685 3.494 1.00 83.81 123 TYR A N 1
ATOM 933 C CA . TYR A 1 123 ? -28.544 -3.908 3.044 1.00 83.81 123 TYR A CA 1
ATOM 934 C C . TYR A 1 123 ? -28.215 -3.884 1.548 1.00 83.81 123 TYR A C 1
ATOM 936 O O . TYR A 1 123 ? -27.083 -4.173 1.163 1.00 83.81 123 TYR A O 1
ATOM 944 N N . LYS A 1 124 ? -29.196 -3.532 0.704 1.00 83.62 124 LYS A N 1
ATOM 945 C CA . LYS A 1 124 ? -29.044 -3.552 -0.759 1.00 83.62 124 LYS A CA 1
ATOM 946 C C . LYS A 1 124 ? -27.988 -2.555 -1.235 1.00 83.62 124 LYS A C 1
ATOM 948 O O . LYS A 1 124 ? -27.146 -2.914 -2.058 1.00 83.62 124 LYS A O 1
ATOM 953 N N . ASP A 1 125 ? -27.993 -1.352 -0.667 1.00 85.00 125 ASP A N 1
ATOM 954 C CA . ASP A 1 125 ? -27.036 -0.302 -1.012 1.00 85.00 125 ASP A CA 1
ATOM 955 C C . ASP A 1 125 ? -25.618 -0.698 -0.599 1.00 85.00 125 ASP A C 1
ATOM 957 O O . ASP A 1 125 ? -24.684 -0.587 -1.392 1.00 85.00 125 ASP A O 1
ATOM 961 N N . TYR A 1 126 ? -25.448 -1.257 0.604 1.00 80.62 126 TYR A N 1
ATOM 962 C CA . TYR A 1 126 ? -24.139 -1.727 1.057 1.00 80.62 126 TYR A CA 1
ATOM 963 C C . TYR A 1 126 ? -23.638 -2.952 0.301 1.00 80.62 126 TYR A C 1
ATOM 965 O O . TYR A 1 126 ? -22.456 -3.010 -0.031 1.00 80.62 126 TYR A O 1
ATOM 973 N N . ALA A 1 127 ? -24.509 -3.911 -0.011 1.00 81.69 127 ALA A N 1
ATOM 974 C CA . ALA A 1 127 ? -24.132 -5.090 -0.782 1.00 81.69 127 ALA A CA 1
ATOM 975 C C . ALA A 1 127 ? -23.643 -4.704 -2.187 1.00 81.69 127 ALA A C 1
ATOM 977 O O . ALA A 1 127 ? -22.611 -5.204 -2.634 1.00 81.69 127 ALA A O 1
ATOM 978 N N . SER A 1 128 ? -24.335 -3.778 -2.859 1.00 85.44 128 SER A N 1
ATOM 979 C CA . SER A 1 128 ? -23.913 -3.248 -4.161 1.00 85.44 128 SER A CA 1
ATOM 980 C C . SER A 1 128 ? -22.601 -2.465 -4.054 1.00 85.44 128 SER A C 1
ATOM 982 O O . SER A 1 128 ? -21.648 -2.736 -4.787 1.0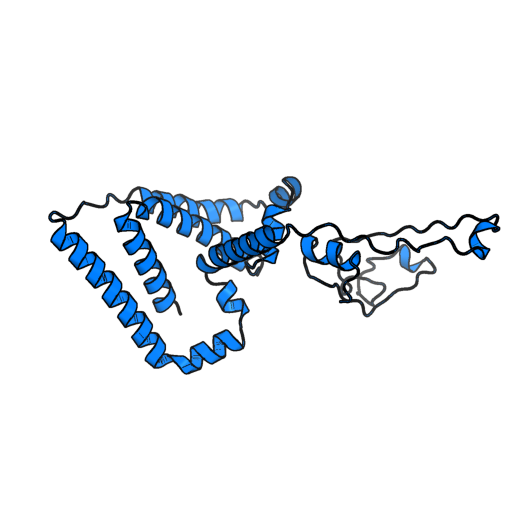0 85.44 128 SER A O 1
ATOM 984 N N . LEU A 1 129 ? -22.506 -1.549 -3.084 1.00 82.94 129 LEU A N 1
ATOM 985 C CA . LEU A 1 129 ? -21.340 -0.687 -2.902 1.00 82.94 129 LEU A CA 1
ATOM 986 C C . LEU A 1 129 ? -20.071 -1.491 -2.605 1.00 82.94 129 LEU A C 1
ATOM 988 O O . LEU A 1 129 ? -19.044 -1.237 -3.227 1.00 82.94 129 LEU A O 1
ATOM 992 N N . PHE A 1 130 ? -20.138 -2.497 -1.731 1.00 80.38 130 PHE A N 1
ATOM 993 C CA . PHE A 1 130 ? -18.986 -3.342 -1.406 1.00 80.38 130 PHE A CA 1
ATOM 994 C C . PHE A 1 130 ? -18.629 -4.353 -2.491 1.00 80.38 130 PHE A C 1
ATOM 996 O O . PHE A 1 130 ? -17.458 -4.709 -2.629 1.00 80.38 130 PHE A O 1
ATOM 1003 N N . ARG A 1 131 ? -19.606 -4.812 -3.281 1.00 81.00 131 ARG A N 1
ATOM 1004 C CA . ARG A 1 131 ? -19.339 -5.700 -4.417 1.00 81.00 131 ARG A CA 1
ATOM 1005 C C . ARG A 1 131 ? -18.637 -4.960 -5.551 1.00 81.00 131 ARG A C 1
ATOM 1007 O O . ARG A 1 131 ? -17.700 -5.512 -6.125 1.00 81.00 131 ARG A O 1
ATOM 1014 N N . ASN A 1 132 ? -19.072 -3.733 -5.832 1.00 85.31 132 ASN A N 1
ATOM 1015 C CA . ASN A 1 132 ? -18.554 -2.922 -6.932 1.00 85.31 132 ASN A CA 1
ATOM 1016 C C . ASN A 1 132 ? -17.283 -2.153 -6.548 1.00 85.31 132 ASN A C 1
ATOM 1018 O O . ASN A 1 132 ? -16.420 -1.956 -7.392 1.00 85.31 132 ASN A O 1
ATOM 1022 N N . ASN A 1 133 ? -17.129 -1.772 -5.276 1.00 83.62 133 ASN A N 1
ATOM 1023 C CA . ASN A 1 133 ? -16.005 -0.968 -4.794 1.00 83.62 133 ASN A CA 1
ATOM 1024 C C . ASN A 1 133 ? -15.299 -1.667 -3.629 1.00 83.62 133 ASN A C 1
ATOM 1026 O O . ASN A 1 133 ? -15.300 -1.194 -2.490 1.00 83.62 133 ASN A O 1
ATOM 1030 N N . LYS A 1 134 ? -14.675 -2.814 -3.913 1.00 77.81 134 LYS A N 1
ATOM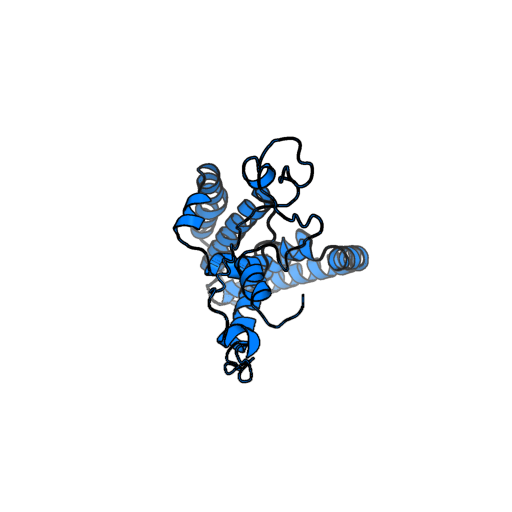 1031 C CA . LYS A 1 134 ? -13.914 -3.580 -2.908 1.00 77.81 134 LYS A CA 1
ATOM 1032 C C . LYS A 1 134 ? -12.787 -2.760 -2.268 1.00 77.81 134 LYS A C 1
ATOM 1034 O O . LYS A 1 134 ? -12.406 -3.028 -1.131 1.00 77.81 134 LYS A O 1
ATOM 1039 N N . GLU A 1 135 ? -12.281 -1.756 -2.979 1.00 74.94 135 GLU A N 1
ATOM 1040 C CA . GLU A 1 135 ? -11.265 -0.824 -2.486 1.00 74.94 135 GLU A CA 1
ATOM 1041 C C . GLU A 1 135 ? -11.758 0.013 -1.305 1.00 74.94 135 GLU A C 1
ATOM 1043 O O . GLU A 1 135 ? -11.013 0.189 -0.347 1.00 74.94 135 GLU A O 1
ATOM 1048 N N . LEU A 1 136 ? -13.036 0.418 -1.284 1.00 75.56 136 LEU A N 1
ATOM 1049 C CA . LEU A 1 136 ? -13.586 1.219 -0.185 1.00 75.56 136 LEU A CA 1
ATOM 1050 C C . LEU A 1 136 ? -13.494 0.493 1.159 1.00 75.56 136 LEU A C 1
ATOM 1052 O O . LEU A 1 136 ? -13.224 1.120 2.179 1.00 75.56 136 LEU A O 1
ATOM 1056 N N . VAL A 1 137 ? -13.672 -0.832 1.168 1.00 71.31 137 VAL A N 1
ATOM 1057 C CA . VAL A 1 137 ? -13.515 -1.645 2.387 1.00 71.31 137 VAL A CA 1
ATOM 1058 C C . VAL A 1 137 ? -12.065 -1.615 2.873 1.00 71.31 137 VAL A C 1
ATOM 1060 O O . VAL A 1 137 ? -11.816 -1.529 4.073 1.00 71.31 137 VAL A O 1
ATOM 1063 N N . LYS A 1 138 ? -11.105 -1.637 1.943 1.00 71.69 138 LYS A N 1
ATOM 1064 C CA . LYS A 1 138 ? -9.666 -1.559 2.228 1.00 71.69 138 LYS A CA 1
ATOM 1065 C C . LYS A 1 138 ? -9.197 -0.143 2.602 1.00 71.69 138 LYS A C 1
ATOM 1067 O O . LYS A 1 138 ? -8.078 0.024 3.072 1.00 71.69 138 LYS A O 1
ATOM 1072 N N . SER A 1 139 ? -10.044 0.874 2.464 1.00 74.69 139 SER A N 1
ATOM 1073 C CA . SER A 1 139 ? -9.761 2.242 2.922 1.00 74.69 139 SER A CA 1
ATOM 1074 C C . SER A 1 139 ? -10.305 2.537 4.327 1.00 74.69 139 SER A C 1
ATOM 1076 O O . SER A 1 139 ? -10.042 3.606 4.871 1.00 74.69 139 SER A O 1
ATOM 1078 N N . LEU A 1 140 ? -11.052 1.610 4.943 1.00 78.94 140 LEU A N 1
ATOM 1079 C CA . LEU A 1 140 ? -11.614 1.800 6.283 1.00 78.94 140 LEU A CA 1
ATOM 1080 C C . LEU A 1 140 ? -10.554 1.579 7.371 1.00 78.94 140 LEU A C 1
ATOM 1082 O O . LEU A 1 140 ? -10.224 0.443 7.730 1.00 78.94 140 LEU A O 1
ATOM 1086 N N . SER A 1 141 ? -10.061 2.676 7.938 1.00 80.50 141 SER A N 1
ATOM 1087 C CA . SER A 1 141 ? -9.123 2.666 9.064 1.00 80.50 141 SER A CA 1
ATOM 1088 C C . SER A 1 141 ? -9.833 2.470 10.413 1.00 80.50 141 SER A C 1
ATOM 1090 O O . SER A 1 141 ? -10.926 3.006 10.608 1.00 80.50 141 SER A O 1
ATOM 1092 N N . PRO A 1 142 ? -9.241 1.729 11.375 1.00 76.56 142 PRO A N 1
ATOM 1093 C CA . PRO A 1 142 ? -7.959 1.005 11.321 1.00 76.56 142 PRO A CA 1
ATOM 1094 C C . PRO A 1 142 ? -8.087 -0.457 10.837 1.00 76.56 142 PRO A C 1
ATOM 1096 O O . PRO A 1 142 ? -7.117 -1.216 10.876 1.00 76.56 142 PRO A O 1
ATOM 1099 N N . SER A 1 143 ? -9.288 -0.895 10.434 1.00 80.19 143 SER A N 1
ATOM 1100 C CA . SER A 1 143 ? -9.543 -2.291 10.047 1.00 80.19 143 SER A CA 1
ATOM 1101 C C . SER A 1 143 ? -8.726 -2.744 8.839 1.00 80.19 143 SER A C 1
ATOM 1103 O O . SER A 1 143 ? -8.307 -3.898 8.789 1.00 80.19 143 SER A O 1
ATOM 1105 N N . ASN A 1 144 ? -8.456 -1.836 7.905 1.00 82.88 144 ASN A N 1
ATOM 1106 C CA . ASN A 1 144 ? -7.624 -2.069 6.732 1.00 82.88 144 ASN A CA 1
ATOM 1107 C C . ASN A 1 144 ? -6.223 -2.570 7.094 1.00 82.88 144 ASN A C 1
ATOM 1109 O O . ASN A 1 144 ? -5.836 -3.652 6.664 1.00 82.88 144 ASN A O 1
ATOM 1113 N N . SER A 1 145 ? -5.498 -1.846 7.945 1.00 82.69 145 SER A N 1
ATOM 1114 C CA . SER A 1 145 ? -4.148 -2.196 8.376 1.00 82.69 145 SER A CA 1
ATOM 1115 C C . SER A 1 145 ? -4.130 -3.516 9.144 1.00 82.69 145 SER A C 1
ATOM 1117 O O . SER A 1 145 ? -3.222 -4.318 8.958 1.00 82.69 145 SER A O 1
ATOM 1119 N N . ILE A 1 146 ? -5.142 -3.780 9.977 1.00 84.31 146 ILE A N 1
ATOM 1120 C CA . ILE A 1 146 ? -5.228 -5.026 10.755 1.00 84.31 146 ILE A CA 1
ATOM 1121 C C . ILE A 1 146 ? -5.458 -6.227 9.831 1.00 84.31 146 ILE A C 1
ATOM 1123 O O . ILE A 1 146 ? -4.728 -7.215 9.908 1.00 84.31 146 ILE A O 1
ATOM 1127 N N . VAL A 1 147 ? -6.453 -6.145 8.942 1.00 84.25 147 VAL A N 1
ATOM 1128 C CA . VAL A 1 147 ? -6.794 -7.230 8.011 1.00 84.25 147 VAL A CA 1
ATOM 1129 C C . VAL A 1 147 ? -5.665 -7.463 7.009 1.00 84.25 147 VAL A C 1
ATOM 1131 O O . VAL A 1 147 ? -5.330 -8.615 6.734 1.00 84.25 147 VAL A O 1
ATOM 1134 N N . ALA A 1 148 ? -5.044 -6.399 6.497 1.00 83.44 148 ALA A N 1
ATOM 1135 C CA . ALA A 1 148 ? -3.914 -6.495 5.580 1.00 83.44 148 ALA A CA 1
ATOM 1136 C C . ALA A 1 148 ? -2.703 -7.173 6.238 1.00 83.44 148 ALA A C 1
ATOM 1138 O O . ALA A 1 148 ? -2.153 -8.115 5.666 1.00 83.44 148 ALA A O 1
ATOM 1139 N N . SER A 1 149 ? -2.344 -6.770 7.462 1.00 84.88 149 SER A N 1
ATOM 1140 C CA . SER A 1 149 ? -1.243 -7.376 8.220 1.00 84.88 149 SER A CA 1
ATOM 1141 C C . SER A 1 149 ? -1.514 -8.837 8.571 1.00 84.88 149 SER A C 1
ATOM 1143 O O . SER A 1 149 ? -0.637 -9.683 8.403 1.00 84.88 149 SER A O 1
ATOM 1145 N N . TRP A 1 150 ? -2.740 -9.167 8.993 1.00 87.12 150 TRP A N 1
ATOM 1146 C CA . TRP A 1 150 ? -3.138 -10.555 9.242 1.00 87.12 150 TRP A CA 1
ATOM 1147 C C . TRP A 1 150 ? -3.063 -11.405 7.971 1.00 87.12 150 TRP A C 1
ATOM 1149 O O . TRP A 1 150 ? -2.515 -12.508 7.981 1.00 87.12 150 TRP A O 1
ATOM 1159 N N . SER A 1 151 ? -3.575 -10.879 6.855 1.00 83.81 151 SER A N 1
ATOM 1160 C CA . SER A 1 151 ? -3.515 -11.555 5.563 1.00 83.81 151 SER A CA 1
ATOM 1161 C C . SER A 1 151 ? -2.075 -11.794 5.120 1.00 83.81 151 SER A C 1
ATOM 1163 O O . SER A 1 151 ? -1.793 -12.870 4.597 1.00 83.81 151 SER A O 1
ATOM 1165 N N . TRP A 1 152 ? -1.181 -10.819 5.296 1.00 87.00 152 TRP A N 1
ATOM 1166 C CA . TRP A 1 152 ? 0.240 -10.958 4.975 1.00 87.00 152 TRP A CA 1
ATOM 1167 C C . TRP A 1 152 ? 0.886 -12.053 5.831 1.00 87.00 152 TRP A C 1
ATOM 1169 O O . TRP A 1 152 ? 1.442 -13.008 5.291 1.00 87.00 152 TRP A O 1
ATOM 1179 N N . TYR A 1 153 ? 0.692 -11.999 7.151 1.00 86.81 153 TYR A N 1
ATOM 1180 C CA . TYR A 1 153 ? 1.239 -12.981 8.089 1.00 86.81 153 TYR A CA 1
ATOM 1181 C C . TYR A 1 153 ? 0.769 -14.412 7.790 1.00 86.81 153 TYR A C 1
ATOM 1183 O O . TYR A 1 153 ? 1.572 -15.345 7.757 1.00 86.81 153 TYR A O 1
ATOM 1191 N N . SER A 1 154 ? -0.527 -14.596 7.518 1.00 83.75 154 SER A N 1
ATOM 1192 C CA . SER A 1 154 ? -1.083 -15.911 7.187 1.00 83.75 154 SER A CA 1
ATOM 1193 C C . SER A 1 154 ? -0.479 -16.496 5.910 1.00 83.75 154 SER A C 1
ATOM 1195 O O . SER A 1 154 ? -0.282 -17.706 5.848 1.00 83.75 154 SER A O 1
ATOM 1197 N N . HIS A 1 155 ? -0.197 -15.670 4.898 1.00 82.19 155 HIS A N 1
ATOM 1198 C CA . HIS A 1 155 ? 0.436 -16.135 3.662 1.00 82.19 155 HIS A CA 1
ATOM 1199 C C . HIS A 1 155 ? 1.912 -16.462 3.883 1.00 82.19 155 HIS A C 1
ATOM 1201 O O . HIS A 1 155 ? 2.375 -17.498 3.417 1.00 82.19 155 HIS A O 1
ATOM 1207 N N . GLN A 1 156 ? 2.624 -15.643 4.660 1.00 81.06 156 GLN A N 1
ATOM 1208 C CA . GLN A 1 156 ? 4.027 -15.893 4.979 1.00 81.06 156 GLN A CA 1
ATOM 1209 C C . GLN A 1 156 ? 4.211 -17.215 5.731 1.00 81.06 156 GLN A C 1
ATOM 1211 O O . GLN A 1 156 ? 5.142 -17.968 5.460 1.00 81.06 156 GLN A O 1
ATOM 1216 N N . ARG A 1 157 ? 3.287 -17.553 6.638 1.00 78.81 157 ARG A N 1
ATOM 1217 C CA . ARG A 1 157 ? 3.319 -18.827 7.371 1.00 78.81 157 ARG A CA 1
ATOM 1218 C C . ARG A 1 157 ? 3.175 -20.049 6.455 1.00 78.81 157 ARG A C 1
ATOM 1220 O O . ARG A 1 157 ? 3.658 -21.126 6.792 1.00 78.81 157 ARG A O 1
ATOM 1227 N N . LEU A 1 158 ? 2.488 -19.891 5.326 1.00 73.44 158 LEU A N 1
ATOM 1228 C CA . LEU A 1 158 ? 2.264 -20.949 4.339 1.00 73.44 158 LEU A CA 1
ATOM 1229 C C . LEU A 1 158 ? 3.416 -21.064 3.325 1.00 73.44 158 LEU A C 1
ATOM 1231 O O . LEU A 1 158 ? 3.436 -22.015 2.551 1.00 73.44 158 LEU A O 1
ATOM 1235 N N . ALA A 1 159 ? 4.391 -20.149 3.348 1.00 74.00 159 ALA A N 1
ATOM 1236 C CA . ALA A 1 159 ? 5.486 -20.079 2.379 1.00 74.00 159 ALA A CA 1
ATOM 1237 C C . ALA A 1 159 ? 6.644 -21.071 2.633 1.00 74.00 159 ALA A C 1
ATOM 1239 O O . ALA A 1 159 ? 7.645 -21.031 1.926 1.00 74.00 159 ALA A O 1
ATOM 1240 N N . ASN A 1 160 ? 6.520 -21.985 3.604 1.00 74.31 160 ASN A N 1
ATOM 1241 C CA . ASN A 1 160 ? 7.530 -23.012 3.911 1.00 74.31 160 ASN A CA 1
ATOM 1242 C C . ASN A 1 160 ? 7.492 -24.195 2.922 1.00 74.31 160 ASN A C 1
ATOM 1244 O O . ASN A 1 160 ? 7.468 -25.358 3.329 1.00 74.31 160 ASN A O 1
ATOM 1248 N N . LEU A 1 161 ? 7.435 -23.908 1.624 1.00 80.19 161 LEU A N 1
ATOM 1249 C CA . LEU A 1 161 ? 7.493 -24.919 0.573 1.00 80.19 161 LEU A CA 1
ATOM 1250 C C . LEU A 1 161 ? 8.957 -25.187 0.187 1.00 80.19 161 LEU A C 1
ATOM 1252 O O . LEU A 1 161 ? 9.781 -24.271 0.236 1.00 80.19 161 LEU A O 1
ATOM 1256 N N . PRO A 1 162 ? 9.312 -26.430 -0.183 1.00 84.19 162 PRO A N 1
ATOM 1257 C CA . PRO A 1 162 ? 10.651 -26.729 -0.672 1.00 84.19 162 PRO A CA 1
ATOM 1258 C C . PRO A 1 162 ? 10.927 -25.980 -1.981 1.00 84.19 162 PRO A C 1
ATOM 1260 O O . PRO A 1 162 ? 10.033 -25.803 -2.809 1.00 84.19 162 PRO A O 1
ATOM 1263 N N . LEU A 1 163 ? 12.183 -25.569 -2.177 1.00 85.00 163 LEU A N 1
ATOM 1264 C CA . LEU A 1 163 ? 12.617 -24.912 -3.407 1.00 85.00 163 LEU A CA 1
ATOM 1265 C C . LEU A 1 163 ? 12.500 -25.887 -4.588 1.00 85.00 163 LEU A C 1
ATOM 1267 O O . LEU A 1 163 ? 13.203 -26.899 -4.631 1.00 85.00 163 LEU A O 1
ATOM 1271 N N . VAL A 1 164 ? 11.639 -25.562 -5.549 1.00 87.38 164 VAL A N 1
ATOM 1272 C CA . VAL A 1 164 ? 11.525 -26.294 -6.815 1.00 87.38 164 VAL A CA 1
ATOM 1273 C C . VAL A 1 164 ? 12.602 -25.780 -7.766 1.00 87.38 164 VAL A C 1
ATOM 1275 O O . VAL A 1 164 ? 12.728 -24.575 -7.976 1.00 87.38 164 VAL A O 1
ATOM 1278 N N . ARG A 1 165 ? 13.403 -26.689 -8.325 1.00 88.88 165 ARG A N 1
ATOM 1279 C CA . ARG A 1 165 ? 14.400 -26.363 -9.351 1.00 88.88 165 ARG A CA 1
ATOM 1280 C C . ARG A 1 165 ? 13.763 -26.493 -10.729 1.00 88.88 165 ARG A C 1
ATOM 1282 O O . ARG A 1 165 ? 13.061 -27.465 -10.988 1.00 88.88 165 ARG A O 1
ATOM 1289 N N . ILE A 1 166 ? 14.007 -25.513 -11.592 1.00 88.75 166 ILE A N 1
ATOM 1290 C CA . ILE A 1 166 ? 13.456 -25.433 -12.949 1.00 88.75 166 ILE A CA 1
ATOM 1291 C C . ILE A 1 166 ? 14.624 -25.243 -13.923 1.00 88.75 166 ILE A C 1
ATOM 1293 O O . ILE A 1 166 ? 15.599 -24.571 -13.584 1.00 88.75 166 ILE A O 1
ATOM 1297 N N . GLY A 1 167 ? 14.530 -25.832 -15.119 1.00 87.25 167 GLY A N 1
ATOM 1298 C CA . GLY A 1 167 ? 15.528 -25.673 -16.182 1.00 87.25 167 GLY A CA 1
ATOM 1299 C C . GLY A 1 167 ? 16.820 -26.465 -15.967 1.00 87.25 167 GLY A C 1
ATOM 1300 O O . GLY A 1 167 ? 17.884 -26.026 -16.397 1.00 87.25 167 GLY A O 1
ATOM 1301 N N . GLU A 1 168 ? 16.753 -27.618 -15.292 1.00 91.75 168 GLU A N 1
ATOM 1302 C CA . GLU A 1 168 ? 17.922 -28.492 -15.087 1.00 91.75 168 GLU A CA 1
ATOM 1303 C C . GLU A 1 168 ? 18.442 -29.127 -16.395 1.00 91.75 168 GLU A C 1
ATOM 1305 O O . GLU A 1 168 ? 19.581 -29.582 -16.455 1.00 91.75 168 GLU A O 1
ATOM 1310 N N . ASP A 1 169 ? 17.636 -29.108 -17.456 1.00 91.38 169 ASP A N 1
ATOM 1311 C CA . ASP A 1 169 ? 17.938 -29.566 -18.815 1.00 91.38 169 ASP A CA 1
ATOM 1312 C C . ASP A 1 169 ? 18.473 -28.451 -19.739 1.00 91.38 169 ASP A C 1
ATOM 1314 O O . ASP A 1 169 ? 18.745 -28.681 -20.922 1.00 91.38 169 ASP A O 1
ATOM 1318 N N . ALA A 1 170 ? 18.637 -27.228 -19.224 1.00 89.50 170 ALA A N 1
ATOM 1319 C CA . ALA A 1 170 ? 19.096 -26.096 -20.015 1.00 89.50 170 ALA A CA 1
ATOM 1320 C C . ALA A 1 170 ? 20.576 -26.245 -20.412 1.00 89.50 170 ALA A C 1
ATOM 1322 O O . ALA A 1 170 ? 21.493 -26.132 -19.595 1.00 89.50 170 ALA A O 1
ATOM 1323 N N . HIS A 1 171 ? 20.828 -26.415 -21.712 1.00 88.12 171 HIS A N 1
ATOM 1324 C CA . HIS A 1 171 ? 22.173 -26.485 -22.281 1.00 88.12 171 HIS A CA 1
ATOM 1325 C C . HIS A 1 171 ? 22.419 -25.364 -23.297 1.00 88.12 171 HIS A C 1
ATOM 1327 O O . HIS A 1 171 ? 21.523 -24.927 -24.020 1.00 88.12 171 HIS A O 1
ATOM 1333 N N . ARG A 1 172 ? 23.672 -24.894 -23.388 1.00 81.44 172 ARG A N 1
ATOM 1334 C CA . ARG A 1 172 ? 24.062 -23.908 -24.407 1.00 81.44 172 ARG A CA 1
ATOM 1335 C C . ARG A 1 172 ? 23.899 -24.523 -25.791 1.00 81.44 172 ARG A C 1
ATOM 1337 O O . ARG A 1 172 ? 24.490 -25.569 -26.053 1.00 81.44 172 ARG A O 1
ATOM 1344 N N . ASN A 1 173 ? 23.189 -23.828 -26.680 1.00 83.19 173 ASN A N 1
ATOM 1345 C CA . ASN A 1 173 ? 23.033 -24.240 -28.073 1.00 83.19 173 ASN A CA 1
ATOM 1346 C C . ASN A 1 173 ? 24.414 -24.577 -28.687 1.00 83.19 173 ASN A C 1
ATOM 1348 O O . ASN A 1 173 ? 25.292 -23.706 -28.663 1.00 83.19 173 ASN A O 1
ATOM 1352 N N . PRO A 1 174 ? 24.628 -25.796 -29.225 1.00 81.56 174 PRO A N 1
ATOM 1353 C CA . PRO A 1 174 ? 25.906 -26.216 -29.804 1.00 81.56 174 PRO A CA 1
ATOM 1354 C C . PRO A 1 174 ? 26.455 -25.252 -30.862 1.00 81.56 174 PRO A C 1
ATOM 1356 O O . PRO A 1 174 ? 27.661 -25.021 -30.918 1.00 81.56 174 PRO A O 1
ATOM 1359 N N . LEU A 1 175 ? 25.575 -24.608 -31.638 1.00 78.81 175 LEU A N 1
ATOM 1360 C CA . LEU A 1 175 ? 25.961 -23.602 -32.632 1.00 78.81 175 LEU A CA 1
ATOM 1361 C C . LEU A 1 175 ? 26.655 -22.395 -31.988 1.00 78.81 175 LEU A C 1
ATOM 1363 O O . LEU A 1 175 ? 27.594 -21.852 -32.550 1.00 78.81 175 LEU A O 1
ATOM 1367 N N . MET A 1 176 ? 26.260 -22.014 -30.771 1.00 78.62 176 MET A N 1
ATOM 1368 C CA . MET A 1 176 ? 26.859 -20.898 -30.031 1.00 78.62 176 MET A CA 1
ATOM 1369 C C . MET A 1 176 ? 28.152 -21.266 -29.291 1.00 78.62 176 MET A C 1
ATOM 1371 O O . MET A 1 176 ? 28.803 -20.384 -28.730 1.00 78.62 176 MET A O 1
ATOM 1375 N N . GLN A 1 177 ? 28.506 -22.551 -29.212 1.00 76.62 177 GLN A N 1
ATOM 1376 C CA . GLN A 1 177 ? 29.727 -22.993 -28.531 1.00 76.62 177 GLN A CA 1
ATOM 1377 C C . GLN A 1 177 ? 30.961 -22.859 -29.432 1.00 76.62 177 GLN A C 1
ATOM 1379 O O . GLN A 1 177 ? 32.045 -22.573 -28.932 1.00 76.62 177 GLN A O 1
ATOM 1384 N N . ASN A 1 178 ? 30.774 -23.000 -30.747 1.00 78.50 178 ASN A N 1
ATOM 1385 C CA . ASN A 1 178 ? 31.849 -22.949 -31.742 1.00 78.50 178 ASN A CA 1
ATOM 1386 C C . ASN A 1 178 ? 32.091 -21.542 -32.320 1.00 78.50 178 ASN A C 1
ATOM 1388 O O . ASN A 1 178 ? 33.012 -21.344 -33.111 1.00 78.50 178 ASN A O 1
ATOM 1392 N N . GLU A 1 179 ? 31.284 -20.557 -31.924 1.00 80.69 179 GLU A N 1
ATOM 1393 C CA . GLU A 1 179 ? 31.399 -19.180 -32.397 1.00 80.69 179 GLU A CA 1
ATOM 1394 C C . GLU A 1 179 ? 32.525 -18.415 -31.691 1.00 80.69 179 GLU A C 1
ATOM 1396 O O . GLU A 1 179 ? 32.635 -18.400 -30.463 1.00 80.69 179 GLU A O 1
ATOM 1401 N N . LYS A 1 180 ? 33.357 -17.710 -32.470 1.00 81.56 180 LYS A N 1
ATOM 1402 C CA . LYS A 1 180 ? 34.468 -16.897 -31.932 1.00 81.56 180 LYS A CA 1
ATOM 1403 C C . LYS A 1 180 ? 33.984 -15.632 -31.219 1.00 81.56 180 LYS A C 1
ATOM 1405 O O . LYS A 1 180 ? 34.697 -15.086 -30.375 1.00 81.56 180 LYS A O 1
ATOM 1410 N N . ARG A 1 181 ? 32.796 -15.132 -31.572 1.00 84.56 181 ARG A N 1
ATOM 1411 C CA . ARG A 1 181 ? 32.227 -13.900 -31.016 1.00 84.56 181 ARG A CA 1
ATOM 1412 C C . ARG A 1 181 ? 31.377 -14.223 -29.786 1.00 84.56 181 ARG A C 1
ATOM 1414 O O . ARG A 1 181 ? 30.433 -14.999 -29.861 1.00 84.56 181 ARG A O 1
ATOM 1421 N N . LYS A 1 182 ? 31.703 -13.601 -28.650 1.00 84.00 182 LYS A N 1
ATOM 1422 C CA . LYS A 1 182 ? 30.928 -13.740 -27.408 1.00 84.00 182 LYS A CA 1
ATOM 1423 C C . LYS A 1 182 ? 29.639 -12.918 -27.487 1.00 84.00 182 LYS A C 1
ATOM 1425 O O . LYS A 1 182 ? 29.680 -11.762 -27.906 1.00 84.00 182 LYS A O 1
ATOM 1430 N N . ASN A 1 183 ? 28.534 -13.490 -27.015 1.00 86.12 183 ASN A N 1
ATOM 1431 C CA . ASN A 1 183 ? 27.275 -12.769 -26.838 1.00 86.12 183 ASN A CA 1
ATOM 1432 C C . ASN A 1 183 ? 27.236 -12.153 -25.435 1.00 86.12 183 ASN A C 1
ATOM 1434 O O . ASN A 1 183 ? 27.436 -12.859 -24.447 1.00 86.12 183 ASN A O 1
ATOM 1438 N N . LEU A 1 184 ? 26.985 -10.845 -25.360 1.00 90.12 184 LEU A N 1
ATOM 1439 C CA . LEU A 1 184 ? 26.775 -10.107 -24.117 1.00 90.12 184 LEU A CA 1
ATOM 1440 C C . LEU A 1 184 ? 25.351 -9.556 -24.124 1.00 90.12 184 LEU A C 1
ATOM 1442 O O . LEU A 1 184 ? 25.004 -8.767 -25.001 1.00 90.12 184 LEU A O 1
ATOM 1446 N N . THR A 1 185 ? 24.561 -9.952 -23.132 1.00 93.69 185 THR A N 1
ATOM 1447 C CA . THR A 1 185 ? 23.215 -9.423 -22.903 1.00 93.69 185 THR A CA 1
ATOM 1448 C C . THR A 1 185 ? 23.232 -8.611 -21.618 1.00 93.69 185 THR A C 1
ATOM 1450 O O . THR A 1 185 ? 23.680 -9.104 -20.585 1.00 93.69 185 THR A O 1
ATOM 1453 N N . ILE A 1 186 ? 22.745 -7.373 -21.682 1.00 95.31 186 ILE A N 1
ATOM 1454 C CA . ILE A 1 186 ? 22.574 -6.501 -20.519 1.00 95.31 186 ILE A CA 1
ATOM 1455 C C . ILE A 1 186 ? 21.077 -6.285 -20.337 1.00 95.31 186 ILE A C 1
ATOM 1457 O O . ILE A 1 186 ? 20.413 -5.786 -21.243 1.00 95.31 186 ILE A O 1
ATOM 1461 N N . LEU A 1 187 ? 20.558 -6.665 -19.172 1.00 96.06 187 LEU A N 1
ATOM 1462 C CA . LEU A 1 187 ? 19.175 -6.415 -18.786 1.00 96.06 187 LEU A CA 1
ATOM 1463 C C . LEU A 1 187 ? 19.136 -5.243 -17.808 1.00 96.06 187 LEU A C 1
ATOM 1465 O O . LEU A 1 187 ? 19.774 -5.288 -16.759 1.00 96.06 187 LEU A O 1
ATOM 1469 N N . ILE A 1 188 ? 18.383 -4.202 -18.157 1.00 95.81 188 ILE A N 1
ATOM 1470 C CA . ILE A 1 188 ? 18.166 -3.034 -17.303 1.00 95.81 188 ILE A CA 1
ATOM 1471 C C . ILE A 1 188 ? 16.743 -3.123 -16.758 1.00 95.81 188 ILE A C 1
ATOM 1473 O O . ILE A 1 188 ? 15.783 -3.075 -17.525 1.00 95.81 188 ILE A O 1
ATOM 1477 N N . VAL A 1 189 ? 16.613 -3.241 -15.439 1.00 95.88 189 VAL A N 1
ATOM 1478 C CA . VAL A 1 189 ? 15.322 -3.185 -14.745 1.00 95.88 189 VAL A CA 1
ATOM 1479 C C . VAL A 1 189 ? 15.109 -1.745 -14.292 1.00 95.88 189 VAL A C 1
ATOM 1481 O O . VAL A 1 189 ? 15.870 -1.229 -13.477 1.00 95.88 189 VAL A O 1
ATOM 1484 N N . GLY A 1 190 ? 14.129 -1.070 -14.892 1.00 94.12 190 GLY A N 1
ATOM 1485 C CA . GLY A 1 190 ? 13.768 0.297 -14.521 1.00 94.12 190 GLY A CA 1
ATOM 1486 C C . GLY A 1 190 ? 13.009 0.364 -13.195 1.00 94.12 190 GLY A C 1
ATOM 1487 O O . GLY A 1 190 ? 12.521 -0.645 -12.697 1.00 94.12 190 GLY A O 1
ATOM 1488 N N . GLU A 1 191 ? 12.864 1.578 -12.667 1.00 93.19 191 GLU A N 1
ATOM 1489 C CA . GLU A 1 191 ? 12.107 1.868 -11.446 1.00 93.19 191 GLU A CA 1
ATOM 1490 C C . GLU A 1 191 ? 11.137 3.029 -11.718 1.00 93.19 191 GLU A C 1
ATOM 1492 O O . GLU A 1 191 ? 11.532 4.025 -12.334 1.00 93.19 191 GLU A O 1
ATOM 1497 N N . THR A 1 192 ? 9.865 2.875 -11.323 1.00 93.62 192 THR A N 1
ATOM 1498 C CA . THR A 1 192 ? 8.771 3.881 -11.357 1.00 93.62 192 THR A CA 1
ATOM 1499 C C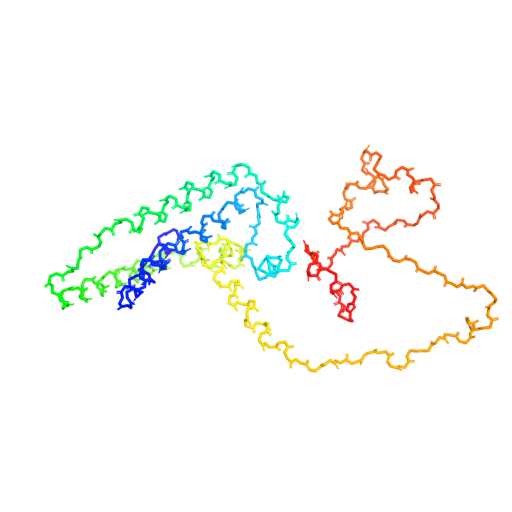 . THR A 1 192 ? 8.514 4.610 -12.705 1.00 93.62 192 THR A C 1
ATOM 1501 O O . THR A 1 192 ? 7.626 5.454 -12.831 1.00 93.62 192 THR A O 1
ATOM 1504 N N . SER A 1 193 ? 9.249 4.283 -13.765 1.00 93.88 193 SER A N 1
ATOM 1505 C CA . SER A 1 193 ? 9.138 4.919 -15.080 1.00 93.88 193 SER A CA 1
ATOM 1506 C C . SER A 1 193 ? 7.870 4.459 -15.803 1.00 93.88 193 SER A C 1
ATOM 1508 O O . SER A 1 193 ? 7.590 3.265 -15.858 1.00 93.88 193 SER A O 1
ATOM 1510 N N . ARG A 1 194 ? 7.115 5.395 -16.394 1.00 94.25 194 ARG A N 1
ATOM 1511 C CA . ARG A 1 194 ? 5.837 5.107 -17.075 1.00 94.25 194 ARG A CA 1
ATOM 1512 C C . ARG A 1 194 ? 5.824 5.557 -18.531 1.00 94.25 194 ARG A C 1
ATOM 1514 O O . ARG A 1 194 ? 6.332 6.631 -18.849 1.00 94.25 194 ARG A O 1
ATOM 1521 N N . ALA A 1 195 ? 5.178 4.768 -19.390 1.00 94.38 195 ALA A N 1
ATOM 1522 C CA . ALA A 1 195 ? 5.152 4.966 -20.842 1.00 94.38 195 ALA A CA 1
ATOM 1523 C C . ALA A 1 195 ? 4.569 6.322 -21.288 1.00 94.38 195 ALA A C 1
ATOM 1525 O O . ALA A 1 195 ? 5.001 6.867 -22.299 1.00 94.38 195 ALA A O 1
ATOM 1526 N N . GLU A 1 196 ? 3.642 6.905 -20.521 1.00 94.19 196 GLU A N 1
ATOM 1527 C CA . GLU A 1 196 ? 3.034 8.215 -20.817 1.00 94.19 196 GLU A CA 1
ATOM 1528 C C . GLU A 1 196 ? 4.040 9.378 -20.846 1.00 94.19 196 GLU A C 1
ATOM 1530 O O . GLU A 1 196 ? 3.765 10.422 -21.433 1.00 94.19 196 GLU A O 1
ATOM 1535 N N . ASN A 1 197 ? 5.202 9.223 -20.204 1.00 95.69 197 ASN A N 1
ATOM 1536 C CA . ASN A 1 197 ? 6.235 10.257 -20.117 1.00 95.69 197 ASN A CA 1
ATOM 1537 C C . ASN A 1 197 ? 7.464 9.975 -20.996 1.00 95.69 197 ASN A C 1
ATOM 1539 O O . ASN A 1 197 ? 8.496 10.626 -20.823 1.00 95.69 197 ASN A O 1
ATOM 1543 N N . PHE A 1 198 ? 7.379 9.030 -21.932 1.00 95.62 198 PHE A N 1
ATOM 1544 C CA . PHE A 1 198 ? 8.464 8.722 -22.868 1.00 95.62 198 PHE A CA 1
ATOM 1545 C C . PHE A 1 198 ? 8.269 9.476 -24.184 1.00 95.62 198 PHE A C 1
ATOM 1547 O O . PHE A 1 198 ? 7.239 9.316 -24.840 1.00 95.62 198 PHE A O 1
ATOM 1554 N N . SER A 1 199 ? 9.259 10.269 -24.614 1.00 95.50 199 SER A N 1
ATOM 1555 C CA . SER A 1 199 ? 9.190 10.975 -25.906 1.00 95.50 199 SER A CA 1
ATOM 1556 C C . SER A 1 199 ? 9.160 10.008 -27.087 1.00 95.50 199 SER A C 1
ATOM 1558 O O . SER A 1 199 ? 8.481 10.269 -28.076 1.00 95.50 199 SER A O 1
ATOM 1560 N N . LEU A 1 200 ? 9.768 8.825 -26.932 1.00 93.69 200 LEU A N 1
ATOM 1561 C CA . LEU A 1 200 ? 9.661 7.713 -27.888 1.00 93.69 200 LEU A CA 1
ATOM 1562 C C . LEU A 1 200 ? 8.219 7.204 -28.081 1.00 93.69 200 LEU A C 1
ATOM 1564 O O . LEU A 1 200 ? 7.936 6.556 -29.082 1.00 93.69 200 LEU A O 1
ATOM 1568 N N . ASN A 1 201 ? 7.315 7.515 -27.147 1.00 94.44 201 ASN A N 1
ATOM 1569 C CA . ASN A 1 201 ? 5.888 7.193 -27.205 1.00 94.44 201 ASN A CA 1
ATOM 1570 C C . ASN A 1 201 ? 5.009 8.410 -27.557 1.00 94.44 201 ASN A C 1
ATOM 1572 O O . ASN A 1 201 ? 3.800 8.387 -27.340 1.00 94.44 201 ASN A O 1
ATOM 1576 N N . GLY A 1 202 ? 5.604 9.508 -28.037 1.00 92.06 202 GLY A N 1
ATOM 1577 C CA . GLY A 1 202 ? 4.882 10.731 -28.400 1.00 92.06 202 GLY A CA 1
ATOM 1578 C C . GLY A 1 202 ? 4.658 11.724 -27.254 1.00 92.06 202 GLY A C 1
ATOM 1579 O O . GLY A 1 202 ? 3.859 12.649 -27.403 1.00 92.06 202 GLY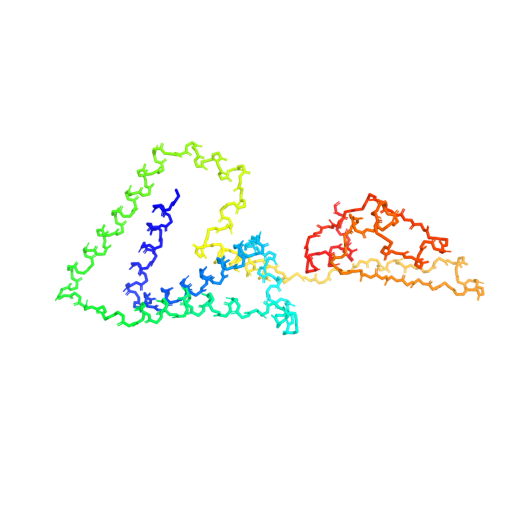 A O 1
ATOM 1580 N N . TYR A 1 203 ? 5.346 11.580 -26.113 1.00 96.38 203 TYR A N 1
ATOM 1581 C CA . TYR A 1 203 ? 5.300 12.593 -25.054 1.00 96.38 203 TYR A CA 1
ATOM 1582 C C . TYR A 1 203 ? 5.882 13.936 -25.556 1.00 96.38 203 TYR A C 1
ATOM 1584 O O . TYR A 1 203 ? 6.992 13.939 -26.088 1.00 96.38 203 TYR A O 1
ATOM 1592 N N . PRO A 1 204 ? 5.210 15.091 -25.355 1.00 95.88 204 PRO A N 1
ATOM 1593 C CA . PRO A 1 204 ? 5.619 16.364 -25.967 1.00 95.88 204 PRO A CA 1
ATOM 1594 C C . PRO A 1 204 ? 6.988 16.914 -25.547 1.00 95.88 204 PRO A C 1
ATOM 1596 O O . PRO A 1 204 ? 7.506 17.822 -26.191 1.00 95.88 204 PRO A O 1
ATOM 1599 N N . ARG A 1 205 ? 7.554 16.443 -24.429 1.00 96.62 205 ARG A N 1
ATOM 1600 C CA . ARG A 1 205 ? 8.890 16.853 -23.976 1.00 96.62 205 ARG A CA 1
ATOM 1601 C C . ARG A 1 205 ? 9.890 15.766 -24.323 1.00 96.62 205 ARG A C 1
ATOM 1603 O O . ARG A 1 205 ? 9.637 14.604 -24.032 1.00 96.62 205 ARG A O 1
ATOM 1610 N N . GLU A 1 206 ? 11.057 16.164 -24.818 1.00 95.88 206 GLU A N 1
ATOM 1611 C CA . GLU A 1 206 ? 12.167 15.262 -25.141 1.00 95.88 206 GLU A CA 1
ATOM 1612 C C . GLU A 1 206 ? 12.799 14.634 -23.886 1.00 95.88 206 GLU A C 1
ATOM 1614 O O . GLU A 1 206 ? 13.805 15.116 -23.361 1.00 95.88 206 GLU A O 1
ATOM 1619 N N . THR A 1 207 ? 12.202 13.551 -23.383 1.00 96.75 207 THR A N 1
ATOM 1620 C CA . THR A 1 207 ? 12.665 12.820 -22.191 1.00 96.75 207 THR A CA 1
ATOM 1621 C C . THR A 1 207 ? 13.692 11.735 -22.506 1.00 96.75 207 THR A C 1
ATOM 1623 O O . THR A 1 207 ? 14.473 11.365 -21.630 1.00 96.75 207 THR A O 1
ATOM 1626 N N . ASN A 1 208 ? 13.767 11.262 -23.756 1.00 95.69 208 ASN A N 1
ATOM 1627 C CA . ASN A 1 208 ? 14.706 10.219 -24.184 1.00 95.69 208 ASN A CA 1
ATOM 1628 C C . ASN A 1 208 ? 15.639 10.659 -25.343 1.00 95.69 208 ASN A C 1
ATOM 1630 O O . ASN A 1 208 ? 15.831 9.897 -26.293 1.00 95.69 208 ASN A O 1
ATOM 1634 N N . PRO A 1 209 ? 16.291 11.840 -25.286 1.00 95.75 209 PRO A N 1
ATOM 1635 C CA . PRO A 1 209 ? 16.971 12.439 -26.444 1.00 95.75 209 PRO A CA 1
ATOM 1636 C C . PRO A 1 209 ? 18.212 11.675 -26.931 1.00 95.75 209 PRO A C 1
ATOM 1638 O O . PRO A 1 209 ? 18.664 11.889 -28.053 1.00 95.75 209 PRO A O 1
ATOM 1641 N N . ARG A 1 210 ? 18.812 10.824 -26.085 1.00 96.25 210 ARG A N 1
ATOM 1642 C CA . ARG A 1 210 ? 19.944 9.967 -26.479 1.00 96.25 210 ARG A CA 1
ATOM 1643 C C . ARG A 1 210 ? 19.462 8.730 -27.227 1.00 96.25 210 ARG A C 1
ATOM 1645 O O . ARG A 1 210 ? 19.927 8.484 -28.328 1.00 96.25 210 ARG A O 1
ATOM 1652 N N . LEU A 1 211 ? 18.462 8.042 -26.674 1.00 94.75 211 LEU A N 1
ATOM 1653 C CA . LEU A 1 211 ? 17.879 6.846 -27.284 1.00 94.75 211 LEU A CA 1
ATOM 1654 C C . LEU A 1 211 ? 17.228 7.148 -28.637 1.00 94.75 211 LEU A C 1
ATOM 1656 O O . LEU A 1 211 ? 17.305 6.324 -29.535 1.00 94.75 211 LEU A O 1
ATOM 1660 N N . ALA A 1 212 ? 16.656 8.342 -28.815 1.00 92.44 212 ALA A N 1
ATOM 1661 C CA . ALA A 1 212 ? 16.096 8.776 -30.097 1.00 92.44 212 ALA A CA 1
ATOM 1662 C C . ALA A 1 212 ? 17.135 8.890 -31.233 1.00 92.44 212 ALA A C 1
ATOM 1664 O O . ALA A 1 212 ? 16.760 8.931 -32.401 1.00 92.44 212 ALA A O 1
ATOM 1665 N N . LYS A 1 213 ? 18.433 8.967 -30.907 1.00 94.75 213 LYS A N 1
ATOM 1666 C CA . LYS A 1 213 ? 19.532 9.015 -31.888 1.00 94.75 213 LYS A CA 1
ATOM 1667 C C . LYS A 1 213 ? 20.111 7.637 -32.200 1.00 94.75 213 LYS A C 1
ATOM 1669 O O . LYS A 1 213 ? 20.882 7.512 -33.148 1.00 94.75 213 LYS A O 1
ATOM 1674 N N . ASP A 1 214 ? 19.750 6.633 -31.410 1.00 94.06 214 ASP A N 1
ATOM 1675 C CA . ASP A 1 214 ? 20.230 5.267 -31.539 1.00 94.06 214 ASP A CA 1
ATOM 1676 C C . ASP A 1 214 ? 19.204 4.416 -32.307 1.00 94.06 214 ASP A C 1
ATOM 1678 O O . ASP A 1 214 ? 18.015 4.729 -32.359 1.00 94.06 214 ASP A O 1
ATOM 1682 N N . ASN A 1 215 ? 19.646 3.301 -32.897 1.00 93.50 215 ASN A N 1
ATOM 1683 C CA . ASN A 1 215 ? 18.756 2.365 -33.592 1.00 93.50 215 ASN A CA 1
ATOM 1684 C C . ASN A 1 215 ? 18.044 1.432 -32.592 1.00 93.50 215 ASN A C 1
ATOM 1686 O O . ASN A 1 215 ? 18.339 0.236 -32.521 1.00 93.50 215 ASN A O 1
ATOM 1690 N N . VAL A 1 216 ? 17.170 2.001 -31.758 1.00 94.62 216 VAL A N 1
ATOM 1691 C CA . VAL A 1 216 ? 16.435 1.285 -30.705 1.00 94.62 216 VAL A CA 1
ATOM 1692 C C . VAL A 1 216 ? 15.062 0.819 -31.182 1.00 94.62 216 VAL A C 1
ATOM 1694 O O . VAL A 1 216 ? 14.381 1.502 -31.942 1.00 94.62 216 VAL A O 1
ATOM 1697 N N . VAL A 1 217 ? 14.622 -0.333 -30.677 1.00 94.94 217 VAL A N 1
ATOM 1698 C CA . VAL A 1 217 ? 13.241 -0.803 -30.836 1.00 94.94 217 VAL A CA 1
ATOM 1699 C C . VAL A 1 217 ? 12.453 -0.401 -29.594 1.00 94.94 217 VAL A C 1
ATOM 1701 O O . VAL A 1 217 ? 12.809 -0.788 -28.481 1.00 94.94 217 VAL A O 1
ATOM 1704 N N . TYR A 1 218 ? 11.390 0.380 -29.783 1.00 93.81 218 TYR A N 1
ATOM 1705 C CA . TYR A 1 218 ? 10.489 0.794 -28.711 1.00 93.81 218 TYR A CA 1
ATOM 1706 C C . TYR A 1 218 ? 9.200 -0.037 -28.721 1.00 93.81 218 TYR A C 1
ATOM 1708 O O . TYR A 1 218 ? 8.623 -0.285 -29.779 1.00 93.81 218 TYR A O 1
ATOM 1716 N N . PHE A 1 219 ? 8.734 -0.440 -27.538 1.00 94.88 219 PHE A N 1
ATOM 1717 C CA . PHE A 1 219 ? 7.518 -1.236 -27.357 1.00 94.88 219 PHE A CA 1
ATOM 1718 C C . PHE A 1 219 ? 6.430 -0.382 -26.675 1.00 94.88 219 PHE A C 1
ATOM 1720 O O . PHE A 1 219 ? 6.437 -0.266 -25.448 1.00 94.88 219 PHE A O 1
ATOM 1727 N N . PRO A 1 220 ? 5.491 0.222 -27.432 1.00 91.31 220 PRO A N 1
ATOM 1728 C CA . PRO A 1 220 ? 4.527 1.185 -26.885 1.00 91.31 220 PRO A CA 1
ATOM 1729 C C . PRO A 1 220 ? 3.432 0.542 -26.024 1.00 91.31 220 PRO A C 1
ATOM 1731 O O . PRO A 1 220 ? 2.912 1.171 -25.108 1.00 91.31 220 PRO A O 1
ATOM 1734 N N . ASN A 1 221 ? 3.104 -0.724 -26.290 1.00 92.00 221 ASN A N 1
ATOM 1735 C CA . ASN A 1 221 ? 2.018 -1.447 -25.630 1.00 92.00 221 ASN A CA 1
ATOM 1736 C C . ASN A 1 221 ? 2.584 -2.464 -24.639 1.00 92.00 221 ASN A C 1
ATOM 1738 O O . ASN A 1 221 ? 2.561 -3.668 -24.887 1.00 92.00 221 ASN A O 1
ATOM 1742 N N . THR A 1 222 ? 3.138 -1.970 -23.535 1.00 92.19 222 THR A N 1
ATOM 1743 C CA . THR A 1 222 ? 3.655 -2.806 -22.447 1.00 92.19 222 THR A CA 1
ATOM 1744 C C . THR A 1 222 ? 2.938 -2.478 -21.145 1.00 92.19 222 THR A C 1
ATOM 1746 O O . THR A 1 222 ? 2.631 -1.322 -20.861 1.00 92.19 222 THR A O 1
ATOM 1749 N N . ALA A 1 223 ? 2.646 -3.514 -20.363 1.00 93.75 223 ALA A N 1
ATOM 1750 C CA . ALA A 1 223 ? 2.041 -3.402 -19.044 1.00 93.75 223 ALA A CA 1
ATOM 1751 C C . ALA A 1 223 ? 2.908 -4.156 -18.037 1.00 93.75 223 ALA A C 1
ATOM 1753 O O . ALA A 1 223 ? 3.495 -5.189 -18.365 1.00 93.75 223 ALA A O 1
ATOM 1754 N N . SER A 1 224 ? 3.007 -3.631 -16.820 1.00 94.12 224 SER A N 1
ATOM 1755 C CA . SER A 1 224 ? 3.676 -4.324 -15.726 1.00 94.12 224 SER A CA 1
ATOM 1756 C C . SER A 1 224 ? 2.746 -5.369 -15.110 1.00 94.12 224 SER A C 1
ATOM 1758 O O . SER A 1 224 ? 1.529 -5.203 -15.073 1.00 94.12 224 SER A O 1
ATOM 1760 N N . CYS A 1 225 ? 3.329 -6.438 -14.579 1.00 92.12 225 CYS A N 1
ATOM 1761 C CA . CYS A 1 225 ? 2.606 -7.459 -13.820 1.00 92.12 225 CYS A CA 1
ATOM 1762 C C . CYS A 1 225 ? 2.020 -6.937 -12.496 1.00 92.12 225 CYS A C 1
ATOM 1764 O O . CYS A 1 225 ? 1.024 -7.462 -12.004 1.00 92.12 225 CYS A O 1
ATOM 1766 N N . GLY A 1 226 ? 2.615 -5.889 -11.921 1.00 90.44 226 GLY A N 1
ATOM 1767 C CA . GLY A 1 226 ? 2.121 -5.206 -10.730 1.00 90.44 226 GLY A CA 1
ATOM 1768 C C . GLY A 1 226 ? 2.475 -3.720 -10.722 1.00 90.44 226 GLY A C 1
ATOM 1769 O O . GLY A 1 226 ? 3.140 -3.207 -11.623 1.00 90.44 226 GLY A O 1
ATOM 1770 N N . THR A 1 227 ? 2.035 -3.015 -9.682 1.00 90.69 227 THR A N 1
ATOM 1771 C CA . THR A 1 227 ? 2.253 -1.566 -9.502 1.00 90.69 227 THR A CA 1
ATOM 1772 C C . THR A 1 227 ? 3.231 -1.244 -8.369 1.00 90.69 227 THR A C 1
ATOM 1774 O O . THR A 1 227 ? 3.292 -0.106 -7.913 1.00 90.69 227 THR A O 1
ATOM 1777 N N . ALA A 1 228 ? 3.965 -2.244 -7.876 1.00 88.88 228 ALA A N 1
ATOM 1778 C CA . ALA A 1 228 ? 4.948 -2.104 -6.806 1.00 88.88 228 ALA A CA 1
ATOM 1779 C C . ALA A 1 228 ? 6.143 -3.025 -7.065 1.00 88.88 228 ALA A C 1
ATOM 1781 O O . ALA A 1 228 ? 5.954 -4.160 -7.504 1.00 88.88 228 ALA A O 1
ATOM 1782 N N . THR A 1 229 ? 7.356 -2.571 -6.746 1.00 88.56 229 THR A N 1
ATOM 1783 C CA . THR A 1 229 ? 8.609 -3.309 -6.984 1.00 88.56 229 THR A CA 1
ATOM 1784 C C . THR A 1 229 ? 8.600 -4.695 -6.334 1.00 88.56 229 THR A C 1
ATOM 1786 O O . THR A 1 229 ? 8.963 -5.673 -6.988 1.00 88.56 229 THR A O 1
ATOM 1789 N N . ALA A 1 230 ? 8.064 -4.811 -5.110 1.00 86.19 230 ALA A N 1
ATOM 1790 C CA . ALA A 1 230 ? 7.945 -6.075 -4.374 1.00 86.19 230 ALA A CA 1
ATOM 1791 C C . ALA A 1 230 ? 7.028 -7.116 -5.050 1.00 86.19 230 ALA A C 1
ATOM 1793 O O . ALA A 1 230 ? 7.119 -8.305 -4.760 1.00 86.19 230 ALA A O 1
ATOM 1794 N N . VAL A 1 231 ? 6.147 -6.688 -5.960 1.00 87.44 231 VAL A N 1
ATOM 1795 C CA . VAL A 1 231 ? 5.294 -7.582 -6.760 1.00 87.44 231 VAL A CA 1
ATOM 1796 C C . VAL A 1 231 ? 5.893 -7.783 -8.148 1.00 87.44 231 VAL A C 1
ATOM 1798 O O . VAL A 1 231 ? 6.003 -8.915 -8.621 1.00 87.44 231 VAL A O 1
ATOM 1801 N N . SER A 1 232 ? 6.295 -6.691 -8.800 1.00 91.44 232 SER A N 1
ATOM 1802 C CA . SER A 1 232 ? 6.667 -6.712 -10.209 1.00 91.44 232 SER A CA 1
ATOM 1803 C C . SER A 1 232 ? 7.979 -7.441 -10.461 1.00 91.44 232 SER A C 1
ATOM 1805 O O . SER A 1 232 ? 8.051 -8.254 -11.378 1.00 91.44 232 SER A O 1
ATOM 1807 N N . VAL A 1 233 ? 9.005 -7.204 -9.637 1.00 92.44 233 VAL A N 1
ATOM 1808 C CA . VAL A 1 233 ? 10.322 -7.818 -9.846 1.00 92.44 233 VAL A CA 1
ATOM 1809 C C . VAL A 1 233 ? 10.248 -9.341 -9.696 1.00 92.44 233 VAL A C 1
ATOM 1811 O O . VAL A 1 233 ? 10.625 -10.024 -10.646 1.00 92.44 233 VAL A O 1
ATOM 1814 N N . PRO A 1 234 ? 9.703 -9.916 -8.604 1.00 90.62 234 PRO A N 1
ATOM 1815 C CA . PRO A 1 234 ? 9.572 -11.369 -8.508 1.00 90.62 234 PRO A CA 1
ATOM 1816 C C . PRO A 1 234 ? 8.742 -11.971 -9.642 1.00 90.62 234 PRO A C 1
ATOM 1818 O O . PRO A 1 234 ? 9.115 -13.010 -10.174 1.00 90.62 234 PRO A O 1
ATOM 1821 N N . CYS A 1 235 ? 7.654 -11.312 -10.053 1.00 92.38 235 CYS A N 1
ATOM 1822 C CA . CYS A 1 235 ? 6.803 -11.818 -11.125 1.00 92.38 235 CYS A CA 1
ATOM 1823 C C . CYS A 1 235 ? 7.514 -11.826 -12.491 1.00 92.38 235 CYS A C 1
ATOM 1825 O O . CYS A 1 235 ? 7.448 -12.831 -13.192 1.00 92.38 235 CYS A O 1
ATOM 1827 N N . MET A 1 236 ? 8.257 -10.768 -12.841 1.00 92.31 236 MET A N 1
ATOM 1828 C CA . MET A 1 236 ? 9.014 -10.686 -14.103 1.00 92.31 236 MET A CA 1
ATOM 1829 C C . MET A 1 236 ? 10.060 -11.794 -14.265 1.00 92.31 236 MET A C 1
ATOM 1831 O O . MET A 1 236 ? 10.367 -12.184 -15.388 1.00 92.31 236 MET A O 1
ATOM 1835 N N . PHE A 1 237 ? 10.629 -12.268 -13.155 1.00 92.06 237 PHE A N 1
ATOM 1836 C CA . PHE A 1 237 ? 11.655 -13.313 -13.135 1.00 92.06 237 PHE A CA 1
ATOM 1837 C C . PHE A 1 237 ? 11.113 -14.677 -12.691 1.00 92.06 237 PHE A C 1
ATOM 1839 O O . PHE A 1 237 ? 11.896 -15.592 -12.435 1.00 92.06 237 PHE A O 1
ATOM 1846 N N . SER A 1 238 ? 9.791 -14.815 -12.591 1.00 88.38 238 SER A N 1
ATOM 1847 C CA . SER A 1 238 ? 9.141 -16.086 -12.287 1.00 88.38 238 SER A CA 1
ATOM 1848 C C . SER A 1 238 ? 8.706 -16.815 -13.555 1.00 88.38 238 SER A C 1
ATOM 1850 O O . SER A 1 238 ? 8.585 -16.229 -14.628 1.00 88.38 238 SER A O 1
ATOM 1852 N N . ASP A 1 239 ? 8.452 -18.110 -13.415 1.00 83.94 239 ASP A N 1
ATOM 1853 C CA . ASP A 1 239 ? 7.852 -18.972 -14.432 1.00 83.94 239 ASP A CA 1
ATOM 1854 C C . ASP A 1 239 ? 6.321 -18.829 -14.518 1.00 83.94 239 ASP A C 1
ATOM 1856 O O . ASP A 1 239 ? 5.695 -19.385 -15.423 1.00 83.94 239 ASP A O 1
ATOM 1860 N N . TYR A 1 240 ? 5.707 -18.066 -13.608 1.00 70.06 240 TYR A N 1
ATOM 1861 C CA . TYR A 1 240 ? 4.289 -17.738 -13.672 1.00 70.06 240 TYR A CA 1
ATOM 1862 C C . TYR A 1 240 ? 4.035 -16.783 -14.841 1.00 70.06 240 TYR A C 1
ATOM 1864 O O . TYR A 1 240 ? 4.476 -15.633 -14.833 1.00 70.06 240 TYR A O 1
ATOM 1872 N N . ALA A 1 241 ? 3.300 -17.254 -15.850 1.00 52.06 241 ALA A N 1
ATOM 1873 C CA . ALA A 1 241 ? 2.783 -16.384 -16.897 1.00 52.06 241 ALA A CA 1
ATOM 1874 C C . ALA A 1 241 ? 1.824 -15.348 -16.280 1.00 52.06 241 ALA A C 1
ATOM 1876 O O . ALA A 1 241 ? 0.947 -15.716 -15.492 1.00 52.06 241 ALA A O 1
ATOM 1877 N N . ALA A 1 242 ? 2.035 -14.073 -16.620 1.00 45.34 242 ALA A N 1
ATOM 1878 C CA . ALA A 1 242 ? 1.143 -12.967 -16.268 1.00 45.34 242 ALA A CA 1
ATOM 1879 C C . ALA A 1 242 ? -0.239 -13.113 -16.923 1.00 45.34 242 ALA A C 1
ATOM 1881 O O . ALA A 1 242 ? -0.299 -13.611 -18.072 1.00 45.34 242 ALA A O 1
#

Secondary structure (DSSP, 8-state):
-HHHHHHHHHHHHHHHTTTT-HHHHHHHHHHHHHHHHHHHHHH-----HHHHHHHHH--HHHHHHT--HHHHHHHIIIIIIHHHHHHHS--PPPS-HHHHHHHHHHHHHHHHHHHHHHHHHHHHHHHHHHHH-HHHHHTSTTHHHHHHHHHHHHHHHH--PPPPP--TT----HHHHS-SSPP-------SS--GGG-GGGT-SS-S-TTGGGS-PPP-SS---S-SSHHHHHHHHTSSS--

Foldseek 3Di:
DVLLLVLVVLLVLLVVVVVVCNLVVVLVQQLLQLLLVVCCVPVVDFQALVVVVCVVPDDPVVVVVPDDPVSVVSSVVRRVVVSVVSNPDDDDPDPDPVVSVVVSVVSNVVSVVSNVVCCVVCVVVVVVCCVVCVSVVRSDGPVNNVVSVVVNVVVVVVPPDDDDDPCPVDDDDPVQVPDPDDDDDDDDDDDPDDLCCDVVLVNPDHPPVPVVVDPDDDDNDDDFPDDDCSRRVCVVPDPDDD

Sequence (242 aa):
MPVVAFSVINIVLTLSSFLWLNRPLACLFILVGAAAQYFIMTYGIVIDRSMIANIIDTTPAESYALMTPQMLLTLGFSGVLAALIACWIKIKPATSRLRSVLFRGANILVSVLLILLVAALFYKDYASLFRNNKELVKSLSPSNSIVASWSWYSHQRLANLPLVRIGEDAHRNPLMQNEKRKNLTILIVGETSRAENFSLNGYPRETNPRLAKDNVVYFPNTASCGTATAVSVPCMFSDYAA

Radius of gyration: 26.52 Å; chains: 1; bounding box: 67×48×76 Å